Protein AF-0000000083954943 (afdb_homodimer)

Organism: NCBI:txid5486

Solvent-accessible surface area (backbone atoms only — not comparable to full-atom values): 14887 Å² total; per-residue (Å²): 132,80,72,38,43,61,28,37,35,31,36,27,63,80,75,72,39,47,38,50,64,32,48,34,36,35,29,44,45,39,73,50,52,80,59,40,65,59,80,81,43,68,69,40,79,48,32,39,40,51,20,37,83,74,5,33,31,48,62,65,47,51,47,80,92,50,90,41,57,87,52,29,30,56,86,85,39,66,80,37,79,52,41,7,28,36,32,43,36,36,34,45,26,56,41,36,50,64,68,37,78,47,92,77,64,46,72,45,43,35,32,31,46,48,50,41,33,48,33,43,85,78,52,72,83,62,45,29,49,38,36,45,34,48,51,52,34,39,35,38,37,75,40,128,130,83,71,39,42,62,30,37,36,30,37,27,62,81,73,72,40,48,38,49,64,32,48,35,37,36,29,45,44,40,74,51,52,81,59,40,68,59,82,82,43,68,69,41,76,48,33,36,40,53,20,37,83,73,5,33,32,50,63,66,48,50,49,78,92,50,89,42,57,86,52,29,30,57,85,85,38,67,79,39,80,53,40,7,29,35,32,43,36,34,34,46,27,56,41,36,50,64,69,38,68,60,91,76,66,50,70,46,42,34,31,32,46,48,50,39,33,47,34,43,85,79,52,71,82,62,44,28,47,39,34,44,34,46,51,51,35,40,35,40,37,73,41,128

Foldseek 3Di:
DAFAQEKEWEQAVVVRATQWFWKKWKWFFWLDLPPPPSVPTDTHTFWMDTQHRRRMDRATHTDPVDDCVQQCDDHRDNHAGGWHKMKMKTQVLVSQCVVVVDNPPQAAPPRIDIDIDTADVVGDSHWYWYWYDYRYDIDTDTDD/DAFAQEKEWEQAVVVRATQWFWKKWKWFFWLDLPPPPSVPTDTHTFWMDTQHRRRMDRATHTDPVDPCVQQCDDHRDNHAGGWHKMKMKTQVLVSQCVVVVDDDDDAAPPRIDIDIDTADVVGDSHWYWYWYDYRYDIDIDGDD

Radius of gyration: 18.64 Å; Cα contacts (8 Å, |Δi|>4): 711; chains: 2; bounding box: 52×51×45 Å

Sequence (288 aa):
MSVAPITCHILDTTRGKPASNVVVQLYHLSSTPTNYDTTSSTARHFASARTDADGRIKNWVYDPAEGLGHLGISGQNWDELRPGIYKAKFLTGKYFLGLAGDDTARRTFFPFVEIVFVVEDPPDKHYHIPLLLSNHSYTTYRGSMSVAPITCHILDTTRGKPASNVVVQLYHLSSTPTNYDTTSSTARHFASARTDADGRIKNWVYDPAEGLGHLGISGQNWDELRPGIYKAKFLTGKYFLGLAGDDTARRTFFPFVEIVFVVEDPPDKHYHIPLLLSNHSYTTYRGS

InterPro domains:
  IPR014306 Hydroxyisourate hydrolase [TIGR02962] (5-144)
  IPR014306 Hydroxyisourate hydrolase [cd05822] (4-144)
  IPR023416 Transthyretin/hydroxyisourate hydrolase domain [PF00576] (6-143)
  IPR023416 Transthyretin/hydroxyisourate hydrolase domain [PTHR10395] (3-144)
  IPR023418 Transthyretin, thyroxine binding site [PS00768] (9-24)
  IPR036817 Transthyretin/hydroxyisourate hydrolase domain superfamily [G3DSA:2.60.40.180] (3-144)
  IPR036817 Transthyretin/hydroxyisourate hydrolase domain superfamily [SSF49472] (2-144)

Nearest PDB structures (foldseek):
  1etb-assembly1_2  TM=8.723E-01  e=9.236E-11  Homo sapiens
  5h0x-assembly1_A-2  TM=8.712E-01  e=1.235E-10  Homo sapiens
  1eta-assembly1_2  TM=8.604E-01  e=1.165E-10  Homo sapiens
  1bz8-assembly1_B-2  TM=8.577E-01  e=2.628E-10  Homo sapiens
  8w1n-assembly1_B-2  TM=8.720E-01  e=5.279E-10  Homo sapiens

pLDDT: mean 91.15, std 11.58, range [45.75, 98.81]

Structure (mmCIF, N/CA/C/O backbone):
data_AF-0000000083954943-model_v1
#
loop_
_entity.id
_entity.type
_entity.pdbx_description
1 polymer '5-hydroxyisourate hydrolase'
#
loop_
_atom_site.group_PDB
_atom_site.id
_atom_site.type_symbol
_atom_site.label_atom_id
_atom_site.label_alt_id
_atom_site.label_comp_id
_atom_site.label_asym_id
_atom_site.label_entity_id
_atom_site.label_seq_id
_atom_site.pdbx_PDB_ins_code
_atom_site.Cartn_x
_atom_site.Cartn_y
_atom_site.Cartn_z
_atom_site.occupancy
_atom_site.B_iso_or_equiv
_atom_site.auth_seq_id
_atom_site.auth_comp_id
_atom_site.auth_asym_id
_atom_site.auth_atom_id
_atom_site.pdbx_PDB_model_num
ATOM 1 N N . MET A 1 1 ? -11.609 24.359 13.352 1 61.06 1 MET A N 1
ATOM 2 C CA . MET A 1 1 ? -10.383 23.625 13.68 1 61.06 1 MET A CA 1
ATOM 3 C C . MET A 1 1 ? -9.453 23.562 12.477 1 61.06 1 MET A C 1
ATOM 5 O O . MET A 1 1 ? -9.906 23.531 11.328 1 61.06 1 MET A O 1
ATOM 9 N N . SER A 1 2 ? -8.18 23.859 12.648 1 83.38 2 SER A N 1
ATOM 10 C CA . SER A 1 2 ? -7.223 23.891 11.547 1 83.38 2 SER A CA 1
ATOM 11 C C . SER A 1 2 ? -7.086 22.531 10.883 1 83.38 2 SER A C 1
ATOM 13 O O . SER A 1 2 ? -7.258 21.5 11.539 1 83.38 2 SER A O 1
ATOM 15 N N . VAL A 1 3 ? -6.988 22.469 9.578 1 92.94 3 VAL A N 1
ATOM 16 C CA . VAL A 1 3 ? -6.801 21.25 8.797 1 92.94 3 VAL A CA 1
ATOM 17 C C . VAL A 1 3 ? -5.523 20.547 9.242 1 92.94 3 VAL A C 1
ATOM 19 O O . VAL A 1 3 ? -4.496 21.188 9.469 1 92.94 3 VAL A O 1
ATOM 22 N N . ALA A 1 4 ? -5.621 19.266 9.516 1 96.44 4 ALA A N 1
ATOM 23 C CA . ALA A 1 4 ? -4.469 18.469 9.945 1 96.44 4 ALA A CA 1
ATOM 24 C C . ALA A 1 4 ? -3.365 18.5 8.891 1 96.44 4 ALA A C 1
ATOM 26 O O . ALA A 1 4 ? -3.631 18.719 7.711 1 96.44 4 ALA A O 1
ATOM 27 N N . PRO A 1 5 ? -2.123 18.266 9.305 1 97 5 PRO A N 1
ATOM 28 C CA . PRO A 1 5 ? -1.012 18.297 8.352 1 97 5 PRO A CA 1
ATOM 29 C C . PRO A 1 5 ? -1.06 17.125 7.359 1 97 5 PRO A C 1
ATOM 31 O O . PRO A 1 5 ? -0.433 17.188 6.301 1 97 5 PRO A O 1
ATOM 34 N N . ILE A 1 6 ? -1.665 16.031 7.602 1 98.06 6 ILE A N 1
ATOM 35 C CA . ILE A 1 6 ? -1.906 14.93 6.684 1 98.06 6 ILE A CA 1
ATOM 36 C C . ILE A 1 6 ? -3.4 14.82 6.383 1 98.06 6 ILE A C 1
ATOM 38 O O . ILE A 1 6 ? -4.223 14.758 7.301 1 98.06 6 ILE A O 1
ATOM 42 N N . THR A 1 7 ? -3.75 14.836 5.164 1 98.5 7 THR A N 1
ATOM 43 C CA . THR A 1 7 ? -5.137 14.719 4.727 1 98.5 7 THR A CA 1
ATOM 44 C C . THR A 1 7 ? -5.266 13.68 3.611 1 98.5 7 THR A C 1
ATOM 46 O O . THR A 1 7 ? -4.262 13.266 3.021 1 98.5 7 THR A O 1
ATOM 49 N N . CYS A 1 8 ? -6.422 13.188 3.404 1 98.25 8 CYS A N 1
ATOM 50 C CA . CYS A 1 8 ? -6.625 12.242 2.311 1 98.25 8 CYS A CA 1
ATOM 51 C C . CYS A 1 8 ? -7.926 12.531 1.575 1 98.25 8 CYS A C 1
ATOM 53 O O . CYS A 1 8 ? -8.766 13.289 2.07 1 98.25 8 CYS A O 1
ATOM 55 N N . HIS A 1 9 ? -8.023 12.031 0.4 1 98.69 9 HIS A N 1
ATOM 56 C CA . HIS A 1 9 ? -9.195 12.07 -0.47 1 98.69 9 HIS A CA 1
ATOM 57 C C . HIS A 1 9 ? -9.336 10.766 -1.256 1 98.69 9 HIS A C 1
ATOM 59 O O . HIS A 1 9 ? -8.359 10.273 -1.823 1 98.69 9 HIS A O 1
ATOM 65 N N . ILE A 1 10 ? -10.523 10.211 -1.209 1 98.81 10 ILE A N 1
ATOM 66 C CA . ILE A 1 10 ? -10.773 8.992 -1.967 1 98.81 10 ILE A CA 1
ATOM 67 C C . ILE A 1 10 ? -11.859 9.242 -3.012 1 98.81 10 ILE A C 1
ATOM 69 O O . ILE A 1 10 ? -12.953 9.695 -2.68 1 98.81 10 ILE A O 1
ATOM 73 N N . LEU A 1 11 ? -11.547 9.07 -4.211 1 98.69 11 LEU A N 1
ATOM 74 C CA . LEU A 1 11 ? -12.523 9.008 -5.293 1 98.69 11 LEU A CA 1
ATOM 75 C C . LEU A 1 11 ? -12.789 7.566 -5.711 1 98.69 11 LEU A C 1
ATOM 77 O O . LEU A 1 11 ? -11.852 6.832 -6.047 1 98.69 11 LEU A O 1
ATOM 81 N N . ASP A 1 12 ? -14.023 7.098 -5.629 1 97.31 12 ASP A N 1
ATOM 82 C CA . ASP A 1 12 ? -14.438 5.816 -6.188 1 97.31 12 ASP A CA 1
ATOM 83 C C . ASP A 1 12 ? -14.688 5.93 -7.691 1 97.31 12 ASP A C 1
ATOM 85 O O . ASP A 1 12 ? -15.742 6.395 -8.125 1 97.31 12 ASP A O 1
ATOM 89 N N . THR A 1 13 ? -13.805 5.438 -8.414 1 96.75 13 THR A N 1
ATOM 90 C CA . THR A 1 13 ? -13.844 5.645 -9.852 1 96.75 13 THR A CA 1
ATOM 91 C C . THR A 1 13 ? -14.852 4.699 -10.5 1 96.75 13 THR A C 1
ATOM 93 O O . THR A 1 13 ? -15.266 4.91 -11.648 1 96.75 13 THR A O 1
ATOM 96 N N . THR A 1 14 ? -15.297 3.615 -9.828 1 91.69 14 THR A N 1
ATOM 97 C CA . THR A 1 14 ? -16.328 2.732 -10.344 1 91.69 14 THR A CA 1
ATOM 98 C C . THR A 1 14 ? -17.688 3.441 -10.367 1 91.69 14 THR A C 1
ATOM 100 O O . THR A 1 14 ? -18.531 3.168 -11.227 1 91.69 14 THR A O 1
ATOM 103 N N . ARG A 1 15 ? -17.797 4.324 -9.516 1 93.19 15 ARG A N 1
ATOM 104 C CA . ARG A 1 15 ? -19.062 5.035 -9.375 1 93.19 15 ARG A CA 1
ATOM 105 C C . ARG A 1 15 ? -18.938 6.473 -9.875 1 93.19 15 ARG A C 1
ATOM 107 O O . ARG A 1 15 ? -19.953 7.16 -10.047 1 93.19 15 ARG A O 1
ATOM 114 N N . GLY A 1 16 ? -17.766 6.965 -10.039 1 95.44 16 GLY A N 1
ATOM 115 C CA . GLY A 1 16 ? -17.531 8.352 -10.414 1 95.44 16 GLY A CA 1
ATOM 116 C C . GLY A 1 16 ? -17.891 9.336 -9.32 1 95.44 16 GLY A C 1
ATOM 117 O O . GLY A 1 16 ? -18.375 10.438 -9.602 1 95.44 16 GLY A O 1
ATOM 118 N N . LYS A 1 17 ? -17.734 8.883 -8.078 1 97.5 17 LYS A N 1
ATOM 119 C CA . LYS A 1 17 ? -18.109 9.711 -6.93 1 97.5 17 LYS A CA 1
ATOM 120 C C . LYS A 1 17 ? -17.094 9.578 -5.805 1 97.5 17 LYS A C 1
ATOM 122 O O . LYS A 1 17 ? -16.375 8.586 -5.719 1 97.5 17 LYS A O 1
ATOM 127 N N . PRO A 1 18 ? -17.062 10.641 -4.914 1 98.25 18 PRO A N 1
ATOM 128 C CA . PRO A 1 18 ? -16.234 10.477 -3.715 1 98.25 18 PRO A CA 1
ATOM 129 C C . PRO A 1 18 ? -16.656 9.289 -2.861 1 98.25 18 PRO A C 1
ATOM 131 O O . PRO A 1 18 ? -17.844 8.961 -2.797 1 98.25 18 PRO A O 1
ATOM 134 N N . ALA A 1 19 ? -15.766 8.562 -2.363 1 98.06 19 ALA A N 1
ATOM 135 C CA . ALA A 1 19 ? -16.062 7.477 -1.437 1 98.06 19 ALA A CA 1
ATOM 136 C C . ALA A 1 19 ? -16.297 8.008 -0.024 1 98.06 19 ALA A C 1
ATOM 138 O O . ALA A 1 19 ? -15.344 8.375 0.669 1 98.06 19 ALA A O 1
ATOM 139 N N . SER A 1 20 ? -17.5 8.039 0.463 1 97.56 20 SER A N 1
ATOM 140 C CA . SER A 1 20 ? -17.875 8.523 1.788 1 97.56 20 SER A CA 1
ATOM 141 C C . SER A 1 20 ? -17.844 7.402 2.818 1 97.56 20 SER A C 1
ATOM 143 O O . SER A 1 20 ? -18.031 6.234 2.475 1 97.56 20 SER A O 1
ATOM 145 N N . ASN A 1 21 ? -17.484 7.684 4.043 1 97.31 21 ASN A N 1
ATOM 146 C CA . ASN A 1 21 ? -17.578 6.809 5.207 1 97.31 21 ASN A CA 1
ATOM 147 C C . ASN A 1 21 ? -16.562 5.672 5.137 1 97.31 21 ASN A C 1
ATOM 149 O O . ASN A 1 21 ? -16.828 4.562 5.605 1 97.31 21 ASN A O 1
ATOM 153 N N . VAL A 1 22 ? -15.523 5.891 4.457 1 97.06 22 VAL A N 1
ATOM 154 C CA . VAL A 1 22 ? -14.422 4.938 4.477 1 97.06 22 VAL A CA 1
ATOM 155 C C . VAL A 1 22 ? -13.594 5.141 5.746 1 97.06 22 VAL A C 1
ATOM 157 O O . VAL A 1 22 ? -13.148 6.254 6.031 1 97.06 22 VAL A O 1
ATOM 160 N N . VAL A 1 23 ? -13.359 4.07 6.492 1 97.06 23 VAL A N 1
ATOM 161 C CA . VAL A 1 23 ? -12.469 4.148 7.648 1 97.06 23 VAL A CA 1
ATOM 162 C C . VAL A 1 23 ? -11.016 4.184 7.18 1 97.06 23 VAL A C 1
ATOM 164 O O . VAL A 1 23 ? -10.602 3.357 6.359 1 97.06 23 VAL A O 1
ATOM 167 N N . VAL A 1 24 ? -10.297 5.133 7.668 1 97.69 24 VAL A N 1
ATOM 168 C CA . VAL A 1 24 ? -8.867 5.262 7.395 1 97.69 24 VAL A CA 1
ATOM 169 C C . VAL A 1 24 ? -8.102 5.348 8.711 1 97.69 24 VAL A C 1
ATOM 171 O O . VAL A 1 24 ? -8.516 6.047 9.641 1 97.69 24 VAL A O 1
ATOM 174 N N . GLN A 1 25 ? -6.988 4.621 8.734 1 96.5 25 GLN A N 1
ATOM 175 C CA . GLN A 1 25 ? -6.121 4.594 9.906 1 96.5 25 GLN A CA 1
ATOM 176 C C . GLN A 1 25 ? -4.73 5.129 9.57 1 96.5 25 GLN A C 1
ATOM 178 O O . GLN A 1 25 ? -4.191 4.852 8.5 1 96.5 25 GLN A O 1
ATOM 183 N N . LEU A 1 26 ? -4.18 5.891 10.5 1 96.88 26 LEU A N 1
ATOM 184 C CA . LEU A 1 26 ? -2.811 6.363 10.344 1 96.88 26 LEU A CA 1
ATOM 185 C C . LEU A 1 26 ? -1.861 5.598 11.258 1 96.88 26 LEU A C 1
ATOM 187 O O . LEU A 1 26 ? -2.203 5.309 12.406 1 96.88 26 LEU A O 1
ATOM 191 N N . TYR A 1 27 ? -0.708 5.285 10.727 1 95.25 27 TYR A N 1
ATOM 192 C CA . TYR A 1 27 ? 0.358 4.613 11.461 1 95.25 27 TYR A CA 1
ATOM 193 C C . TYR A 1 27 ? 1.67 5.379 11.344 1 95.25 27 TYR A C 1
ATOM 195 O O . TYR A 1 27 ? 1.901 6.07 10.352 1 95.25 27 TYR A O 1
ATOM 203 N N . HIS A 1 28 ? 2.422 5.297 12.359 1 94.94 28 HIS A N 1
ATOM 204 C CA . HIS A 1 28 ? 3.814 5.73 12.359 1 94.94 28 HIS A CA 1
ATOM 205 C C . HIS A 1 28 ? 4.762 4.535 12.297 1 94.94 28 HIS A C 1
ATOM 207 O O . HIS A 1 28 ? 4.629 3.594 13.086 1 94.94 28 HIS A O 1
ATOM 213 N N . LEU A 1 29 ? 5.695 4.57 11.352 1 94 29 LEU A N 1
ATOM 214 C CA . LEU A 1 29 ? 6.559 3.412 11.148 1 94 29 LEU A CA 1
ATOM 215 C C . LEU A 1 29 ? 7.969 3.691 11.656 1 94 29 LEU A C 1
ATOM 217 O O . LEU A 1 29 ? 8.648 2.787 12.148 1 94 29 LEU A O 1
ATOM 221 N N . SER A 1 30 ? 8.445 4.914 11.484 1 94.06 30 SER A N 1
ATOM 222 C CA . SER A 1 30 ? 9.812 5.289 11.836 1 94.06 30 SER A CA 1
ATOM 223 C C . SER A 1 30 ? 9.953 6.801 11.984 1 94.06 30 SER A C 1
ATOM 225 O O . SER A 1 30 ? 9.344 7.562 11.227 1 94.06 30 SER A O 1
ATOM 227 N N . SER A 1 31 ? 10.805 7.215 12.93 1 93.94 31 SER A N 1
ATOM 228 C CA . SER A 1 31 ? 11.102 8.633 13.078 1 93.94 31 SER A CA 1
ATOM 229 C C . SER A 1 31 ? 12.203 9.07 12.117 1 93.94 31 SER A C 1
ATOM 231 O O . SER A 1 31 ? 12.469 10.266 11.977 1 93.94 31 SER A O 1
ATOM 233 N N . THR A 1 32 ? 12.805 8.125 11.477 1 91.94 32 THR A N 1
ATOM 234 C CA . THR A 1 32 ? 13.867 8.391 10.516 1 91.94 32 THR A CA 1
ATOM 235 C C . THR A 1 32 ? 13.336 8.312 9.086 1 91.94 32 THR A C 1
ATOM 237 O O . THR A 1 32 ? 13.055 7.219 8.586 1 91.94 32 THR A O 1
ATOM 240 N N . PRO A 1 33 ? 13.266 9.453 8.383 1 91.25 33 PRO A N 1
ATOM 241 C CA . PRO A 1 33 ? 12.648 9.477 7.055 1 91.25 33 PRO A CA 1
ATOM 242 C C . PRO A 1 33 ? 13.469 8.719 6.012 1 91.25 33 PRO A C 1
ATOM 244 O O . PRO A 1 33 ? 12.969 8.438 4.918 1 91.25 33 PRO A O 1
ATOM 247 N N . THR A 1 34 ? 14.695 8.297 6.289 1 87.44 34 THR A N 1
ATOM 248 C CA . THR A 1 34 ? 15.555 7.629 5.316 1 87.44 34 THR A CA 1
ATOM 249 C C . THR A 1 34 ? 15.609 6.129 5.59 1 87.44 34 THR A C 1
ATOM 251 O O . THR A 1 34 ? 16.422 5.41 4.992 1 87.44 34 THR A O 1
ATOM 254 N N . ASN A 1 35 ? 14.773 5.668 6.453 1 85.62 35 ASN A N 1
ATOM 255 C CA . ASN A 1 35 ? 14.727 4.242 6.754 1 85.62 35 ASN A CA 1
ATOM 256 C C . ASN A 1 35 ? 13.906 3.477 5.723 1 85.62 35 ASN A C 1
ATOM 258 O O . ASN A 1 35 ? 12.766 3.094 5.984 1 85.62 35 ASN A O 1
ATOM 262 N N . TYR A 1 36 ? 14.5 3.1 4.66 1 80.31 36 TYR A N 1
ATOM 263 C CA . TYR A 1 36 ? 13.805 2.527 3.516 1 80.31 36 TYR A CA 1
ATOM 264 C C . TYR A 1 36 ? 13.57 1.033 3.707 1 80.31 36 TYR A C 1
ATOM 266 O O . TYR A 1 36 ? 12.938 0.385 2.871 1 80.31 36 TYR A O 1
ATOM 274 N N . ASP A 1 37 ? 14.062 0.31 4.648 1 70.06 37 ASP A N 1
ATOM 275 C CA . ASP A 1 37 ? 13.875 -1.124 4.852 1 70.06 37 ASP A CA 1
ATOM 276 C C . ASP A 1 37 ? 13.086 -1.4 6.129 1 70.06 37 ASP A C 1
ATOM 278 O O . ASP A 1 37 ? 12.891 -2.557 6.508 1 70.06 37 ASP A O 1
ATOM 282 N N . THR A 1 38 ? 12.047 -0.651 6.367 1 62.69 38 THR A N 1
ATOM 283 C CA . THR A 1 38 ? 11.391 -0.693 7.668 1 62.69 38 THR A CA 1
ATOM 284 C C . THR A 1 38 ? 11.016 -2.125 8.039 1 62.69 38 THR A C 1
ATOM 286 O O . THR A 1 38 ? 9.984 -2.359 8.68 1 62.69 38 THR A O 1
ATOM 289 N N . THR A 1 39 ? 11.602 -3.254 7.52 1 58.91 39 THR A N 1
ATOM 290 C CA . THR A 1 39 ? 11.273 -4.641 7.836 1 58.91 39 THR A CA 1
ATOM 291 C C . THR A 1 39 ? 11.164 -4.84 9.344 1 58.91 39 THR A C 1
ATOM 293 O O . THR A 1 39 ? 10.367 -5.664 9.805 1 58.91 39 THR A O 1
ATOM 296 N N . SER A 1 40 ? 11.906 -4.039 9.992 1 55.53 40 SER A N 1
ATOM 297 C CA . SER A 1 40 ? 11.961 -4.309 11.43 1 55.53 40 SER A CA 1
ATOM 298 C C . SER A 1 40 ? 11.102 -3.318 12.203 1 55.53 40 SER A C 1
ATOM 300 O O . SER A 1 40 ? 10.961 -3.436 13.43 1 55.53 40 SER A O 1
ATOM 302 N N . SER A 1 41 ? 10.422 -2.527 11.477 1 60.78 41 SER A N 1
ATOM 303 C CA . SER A 1 41 ? 9.742 -1.523 12.289 1 60.78 41 SER A CA 1
ATOM 304 C C . SER A 1 41 ? 8.281 -1.89 12.5 1 60.78 41 SER A C 1
ATOM 306 O O . SER A 1 41 ? 7.66 -2.533 11.648 1 60.78 41 SER A O 1
ATOM 308 N N . THR A 1 42 ? 7.926 -1.911 13.773 1 79.56 42 THR A N 1
ATOM 309 C CA . THR A 1 42 ? 6.535 -2.109 14.164 1 79.56 42 THR A CA 1
ATOM 310 C C . THR A 1 42 ? 5.711 -0.857 13.875 1 79.56 42 THR A C 1
ATOM 312 O O . THR A 1 42 ? 6.039 0.231 14.352 1 79.56 42 THR A O 1
ATOM 315 N N . ALA A 1 43 ? 4.785 -0.987 13.031 1 89.31 43 ALA A N 1
ATOM 316 C CA . ALA A 1 43 ? 3.859 0.106 12.742 1 89.31 43 ALA A CA 1
ATOM 317 C C . ALA A 1 43 ? 2.996 0.422 13.961 1 89.31 43 ALA A C 1
ATOM 319 O O . ALA A 1 43 ? 2.412 -0.48 14.57 1 89.31 43 ALA A O 1
ATOM 320 N N . ARG A 1 44 ? 2.98 1.629 14.391 1 91.44 44 ARG A N 1
ATOM 321 C CA . ARG A 1 44 ? 2.176 2.049 15.539 1 91.44 44 ARG A CA 1
ATOM 322 C C . ARG A 1 44 ? 0.961 2.854 15.086 1 91.44 44 ARG A C 1
ATOM 324 O O . ARG A 1 44 ? 1.104 3.943 14.523 1 91.44 44 ARG A O 1
ATOM 331 N N . HIS A 1 45 ? -0.221 2.293 15.383 1 94.31 45 HIS A N 1
ATOM 332 C CA . HIS A 1 45 ? -1.462 3 15.094 1 94.31 45 HIS A CA 1
ATOM 333 C C . HIS A 1 45 ? -1.651 4.191 16.031 1 94.31 45 HIS A C 1
ATOM 335 O O . HIS A 1 45 ? -1.455 4.074 17.234 1 94.31 45 HIS A O 1
ATOM 341 N N . PHE A 1 46 ? -2.051 5.426 15.422 1 95.88 46 PHE A N 1
ATOM 342 C CA . PHE A 1 46 ? -2.158 6.547 16.344 1 95.88 46 PHE A CA 1
ATOM 343 C C . PHE A 1 46 ? -3.389 7.387 16.047 1 95.88 46 PHE A C 1
ATOM 345 O O . PHE A 1 46 ? -3.791 8.227 16.844 1 95.88 46 PHE A O 1
ATOM 352 N N . ALA A 1 47 ? -4.027 7.207 14.93 1 96.88 47 ALA A N 1
ATOM 353 C CA . ALA A 1 47 ? -5.18 8.039 14.586 1 96.88 47 ALA A CA 1
ATOM 354 C C . ALA A 1 47 ? -6.109 7.316 13.617 1 96.88 47 ALA A C 1
ATOM 356 O O . ALA A 1 47 ? -5.668 6.461 12.844 1 96.88 47 ALA A O 1
ATOM 357 N N . SER A 1 48 ? -7.367 7.633 13.617 1 97.12 48 SER A N 1
ATOM 358 C CA . SER A 1 48 ? -8.367 7.137 12.672 1 97.12 48 SER A CA 1
ATOM 359 C C . SER A 1 48 ? -9.422 8.195 12.375 1 97.12 48 SER A C 1
ATOM 361 O O . SER A 1 48 ? -9.641 9.109 13.18 1 97.12 48 SER A O 1
ATOM 363 N N . ALA A 1 49 ? -10 8.07 11.266 1 98.06 49 ALA A N 1
ATOM 364 C CA . ALA A 1 49 ? -11.148 8.891 10.891 1 98.06 49 ALA A CA 1
ATOM 365 C C . ALA A 1 49 ? -11.945 8.242 9.758 1 98.06 49 ALA 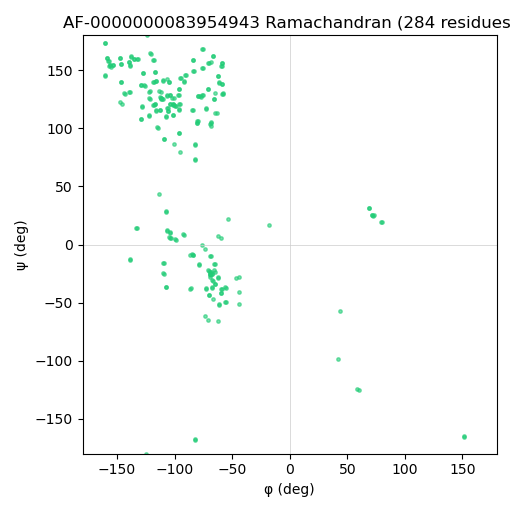A C 1
ATOM 367 O O . ALA A 1 49 ? -11.594 7.156 9.289 1 98.06 49 ALA A O 1
ATOM 368 N N . ARG A 1 50 ? -13.078 8.805 9.398 1 98.38 50 ARG A N 1
ATOM 369 C CA . ARG A 1 50 ? -13.875 8.414 8.242 1 98.38 50 ARG A CA 1
ATOM 370 C C . ARG A 1 50 ? -13.961 9.547 7.223 1 98.38 50 ARG A C 1
ATOM 372 O O . ARG A 1 50 ? -14.055 10.719 7.594 1 98.38 50 ARG A O 1
ATOM 379 N N . THR A 1 51 ? -13.891 9.148 5.961 1 98.69 51 THR A N 1
ATOM 380 C CA . THR A 1 51 ? -14.078 10.18 4.941 1 98.69 51 THR A CA 1
ATOM 381 C C . THR A 1 51 ? -15.477 10.797 5.043 1 98.69 51 THR A C 1
ATOM 383 O O . THR A 1 51 ? -16.438 10.102 5.371 1 98.69 51 THR A O 1
ATOM 386 N N . ASP A 1 52 ? -15.555 12.078 4.766 1 98.56 52 ASP A N 1
ATOM 387 C CA . ASP A 1 52 ? -16.828 12.781 4.762 1 98.56 52 ASP A CA 1
ATOM 388 C C . ASP A 1 52 ? -17.562 12.57 3.438 1 98.56 52 ASP A C 1
ATOM 390 O O . ASP A 1 52 ? -17.219 11.68 2.662 1 98.56 52 ASP A O 1
ATOM 394 N N . ALA A 1 53 ? -18.625 13.352 3.193 1 98.12 53 ALA A N 1
ATOM 395 C CA . ALA A 1 53 ? -19.469 13.195 2.01 1 98.12 53 ALA A CA 1
ATOM 396 C C . ALA A 1 53 ? -18.688 13.5 0.735 1 98.12 53 ALA A C 1
ATOM 398 O O . ALA A 1 53 ? -19.047 13.039 -0.349 1 98.12 53 ALA A O 1
ATOM 399 N N . ASP A 1 54 ? -17.625 14.281 0.84 1 98.38 54 ASP A N 1
ATOM 400 C CA . ASP A 1 54 ? -16.766 14.609 -0.298 1 98.38 54 ASP A CA 1
ATOM 401 C C . ASP A 1 54 ? -15.609 13.617 -0.415 1 98.38 54 ASP A C 1
ATOM 403 O O . ASP A 1 54 ? -14.672 13.836 -1.187 1 98.38 54 ASP A O 1
ATOM 407 N N . GLY A 1 55 ? -15.609 12.547 0.361 1 98.75 55 GLY A N 1
ATOM 408 C CA . GLY A 1 55 ? -14.555 11.547 0.323 1 98.75 55 GLY A CA 1
ATOM 409 C C . GLY A 1 55 ? -13.258 12.031 0.95 1 98.75 55 GLY A C 1
ATOM 410 O O . GLY A 1 55 ? -12.18 11.547 0.605 1 98.75 55 GLY A O 1
ATOM 411 N N . ARG A 1 56 ? -13.375 13.016 1.883 1 98.81 56 ARG A N 1
ATOM 412 C CA . ARG A 1 56 ? -12.172 13.656 2.416 1 98.81 56 ARG A CA 1
ATOM 413 C C . ARG A 1 56 ? -12.039 13.406 3.914 1 98.81 56 ARG A C 1
ATOM 415 O O . ARG A 1 56 ? -13.039 13.195 4.605 1 98.81 56 ARG A O 1
ATOM 422 N N . ILE A 1 57 ? -10.852 13.328 4.371 1 98.5 57 ILE A N 1
ATOM 423 C CA . ILE A 1 57 ? -10.5 13.469 5.781 1 98.5 57 ILE A CA 1
ATOM 424 C C . ILE A 1 57 ? -9.602 14.688 5.969 1 98.5 57 ILE A C 1
ATOM 426 O O . ILE A 1 57 ? -8.516 14.766 5.391 1 98.5 57 ILE A O 1
ATOM 430 N N . LYS A 1 58 ? -10.055 15.602 6.77 1 97.56 58 LYS A N 1
ATOM 431 C CA . LYS A 1 58 ? -9.305 16.828 7.043 1 97.56 58 LYS A CA 1
ATOM 432 C C . LYS A 1 58 ? -8.766 16.844 8.469 1 97.56 58 LYS A C 1
ATOM 434 O O . LYS A 1 58 ? -7.879 17.625 8.797 1 97.56 58 LYS A O 1
ATOM 439 N N . ASN A 1 59 ? -9.438 16.109 9.25 1 97.12 59 ASN A N 1
ATOM 440 C CA . ASN A 1 59 ? -9.055 15.984 10.648 1 97.12 59 ASN A CA 1
ATOM 441 C C . ASN A 1 59 ? -9.18 14.547 11.141 1 97.12 59 ASN A C 1
ATOM 443 O O . ASN A 1 59 ? -9.984 13.773 10.602 1 97.12 59 ASN A O 1
ATOM 447 N N . TRP A 1 60 ? -8.445 14.234 12.109 1 97.81 60 TRP A N 1
ATOM 448 C CA . TRP A 1 60 ? -8.352 12.875 12.617 1 97.81 60 TRP A CA 1
ATOM 449 C C . TRP A 1 60 ? -8.797 12.797 14.07 1 97.81 60 TRP A C 1
ATOM 451 O O . TRP A 1 60 ? -8.883 13.828 14.75 1 97.81 60 TRP A O 1
ATOM 461 N N . VAL A 1 61 ? -9.156 11.656 14.516 1 97.12 61 VAL A N 1
ATOM 462 C CA . VAL A 1 61 ? -9.312 11.336 15.93 1 97.12 61 VAL A CA 1
ATOM 463 C C . VAL A 1 61 ? -8.07 10.586 16.422 1 97.12 61 VAL A C 1
ATOM 465 O O . VAL A 1 61 ? -7.738 9.516 15.914 1 97.12 61 VAL A O 1
ATOM 468 N N . TYR A 1 62 ? -7.434 11.172 17.344 1 96.19 62 TYR A N 1
ATOM 469 C CA . TYR A 1 62 ? -6.184 10.602 17.844 1 96.19 62 TYR A CA 1
ATOM 470 C C . TYR A 1 62 ? -6.43 9.68 19.031 1 96.19 62 TYR A C 1
ATOM 472 O O . TYR A 1 62 ? -7.293 9.953 19.859 1 96.19 62 TYR A O 1
ATOM 480 N N . ASP A 1 63 ? -5.688 8.625 18.984 1 90 63 ASP A N 1
ATOM 481 C CA . ASP A 1 63 ? -5.809 7.652 20.062 1 90 63 ASP A CA 1
ATOM 482 C C . ASP A 1 63 ? -5.398 8.258 21.391 1 90 63 ASP A C 1
ATOM 484 O O . ASP A 1 63 ? -4.227 8.586 21.609 1 90 63 ASP A O 1
ATOM 488 N N . PRO A 1 64 ? -6.234 8.445 22.344 1 81.38 64 PRO A N 1
ATOM 489 C CA . PRO A 1 64 ? -5.934 9.109 23.609 1 81.38 64 PRO A CA 1
ATOM 490 C C . PRO A 1 64 ? -5.008 8.289 24.5 1 81.38 64 PRO A C 1
ATOM 492 O O . PRO A 1 64 ? -4.398 8.828 25.438 1 81.38 64 PRO A O 1
ATOM 495 N N . ALA A 1 65 ? -4.996 6.977 24.328 1 80.19 65 ALA A N 1
ATOM 496 C CA . ALA A 1 65 ? -4.211 6.094 25.188 1 80.19 65 ALA A CA 1
ATOM 497 C C . ALA A 1 65 ? -2.727 6.16 24.828 1 80.19 65 ALA A C 1
ATOM 499 O O . ALA A 1 65 ? -1.887 5.613 25.547 1 80.19 65 ALA A O 1
ATOM 500 N N . GLU A 1 66 ? -2.506 6.992 23.828 1 79.38 66 GLU A N 1
ATOM 501 C CA . GLU A 1 66 ? -1.128 7.035 23.344 1 79.38 66 GLU A CA 1
ATOM 502 C C . GLU A 1 66 ? -0.488 8.391 23.625 1 79.38 66 GLU A C 1
ATOM 504 O O . GLU A 1 66 ? -1.153 9.43 23.547 1 79.38 66 GLU A O 1
ATOM 509 N N . GLY A 1 67 ? 0.761 8.414 24.203 1 89.38 67 GLY A N 1
ATOM 510 C CA . GLY A 1 67 ? 1.559 9.625 24.172 1 89.38 67 GLY A CA 1
ATOM 511 C C . GLY A 1 67 ? 2.055 9.984 22.797 1 89.38 67 GLY A C 1
ATOM 512 O O . GLY A 1 67 ? 2.994 9.375 22.281 1 89.38 67 GLY A O 1
ATOM 513 N N . LEU A 1 68 ? 1.414 10.961 22.203 1 94.81 68 LEU A N 1
ATOM 514 C CA . LEU A 1 68 ? 1.657 11.25 20.797 1 94.81 68 LEU A CA 1
ATOM 515 C C . LEU A 1 68 ? 2.465 12.531 20.641 1 94.81 68 LEU A C 1
ATOM 517 O O . LEU A 1 68 ? 2.541 13.086 19.531 1 94.81 68 LEU A O 1
ATOM 521 N N . GLY A 1 69 ? 3.029 13.039 21.734 1 93.75 69 GLY A N 1
ATOM 522 C CA . GLY A 1 69 ? 3.834 14.25 21.672 1 93.75 69 GLY A CA 1
ATOM 523 C C . GLY A 1 69 ? 4.98 14.156 20.688 1 93.75 69 GLY A C 1
ATOM 524 O O . GLY A 1 69 ? 5.348 15.148 20.047 1 93.75 69 GLY A O 1
ATOM 525 N N . HIS A 1 70 ? 5.602 12.992 20.578 1 93.94 70 HIS A N 1
ATOM 526 C CA . HIS A 1 70 ? 6.734 12.781 19.688 1 93.94 70 HIS A CA 1
ATOM 527 C C . HIS A 1 70 ? 6.32 12.922 18.219 1 93.94 70 HIS A C 1
ATOM 529 O O . HIS A 1 70 ? 7.172 13.07 17.344 1 93.94 70 HIS A O 1
ATOM 535 N N . LEU A 1 71 ? 5.062 12.859 17.938 1 95.69 71 LEU A N 1
ATOM 536 C CA . LEU A 1 71 ? 4.531 13.055 16.594 1 95.69 71 LEU A CA 1
ATOM 537 C C . LEU A 1 71 ? 3.996 14.469 16.422 1 95.69 71 LEU A C 1
ATOM 539 O O . LEU A 1 71 ? 3.395 14.789 15.391 1 95.69 71 LEU A O 1
ATOM 543 N N . GLY A 1 72 ? 4.176 15.336 17.469 1 95.06 72 GLY A N 1
ATOM 544 C CA . GLY A 1 72 ? 3.695 16.703 17.438 1 95.06 72 GLY A CA 1
ATOM 545 C C . GLY A 1 72 ? 2.209 16.828 17.719 1 95.06 72 GLY A C 1
ATOM 546 O O . GLY A 1 72 ? 1.566 17.781 17.297 1 95.06 72 GLY A O 1
ATOM 547 N N . ILE A 1 73 ? 1.593 15.836 18.328 1 95.44 73 ILE A N 1
ATOM 548 C CA . ILE A 1 73 ? 0.164 15.797 18.625 1 95.44 73 ILE A CA 1
ATOM 549 C C . ILE A 1 73 ? -0.063 16.016 20.109 1 95.44 73 ILE A C 1
ATOM 551 O O . ILE A 1 73 ? 0.57 15.375 20.953 1 95.44 73 ILE A O 1
ATOM 555 N N . SER A 1 74 ? -0.908 16.938 20.484 1 92 74 SER A N 1
ATOM 556 C CA . SER A 1 74 ? -1.35 17.234 21.859 1 92 74 SER A CA 1
ATOM 557 C C . SER A 1 74 ? -2.871 17.266 21.938 1 92 74 SER A C 1
ATOM 559 O O . SER A 1 74 ? -3.521 18.094 21.312 1 92 74 SER A O 1
ATOM 561 N N . GLY A 1 75 ? -3.414 16.297 22.812 1 89.44 75 GLY A N 1
ATOM 562 C CA . GLY A 1 75 ? -4.859 16.156 22.797 1 89.44 75 GLY A CA 1
ATOM 563 C C . GLY A 1 75 ? -5.414 15.797 21.438 1 89.44 75 GLY A C 1
ATOM 564 O O . GLY A 1 75 ? -4.98 14.82 20.828 1 89.44 75 GLY A O 1
ATOM 565 N N . GLN A 1 76 ? -6.332 16.609 20.969 1 91.12 76 GLN A N 1
ATOM 566 C CA . GLN A 1 76 ? -6.922 16.359 19.656 1 91.12 76 GLN A CA 1
ATOM 567 C C . GLN A 1 76 ? -6.43 17.359 18.625 1 91.12 76 GLN A C 1
ATOM 569 O O . GLN A 1 76 ? -7.133 17.656 17.656 1 91.12 76 GLN A O 1
ATOM 574 N N . ASN A 1 77 ? -5.191 17.828 18.922 1 92.31 77 ASN A N 1
ATOM 575 C CA . ASN A 1 77 ? -4.559 18.781 18.016 1 92.31 77 ASN A CA 1
ATOM 576 C C . ASN A 1 77 ? -3.229 18.266 17.484 1 92.31 77 ASN A C 1
ATOM 578 O O . ASN A 1 77 ? -2.396 17.781 18.25 1 92.31 77 ASN A O 1
ATOM 582 N N . TRP A 1 78 ? -3.145 18.25 16.281 1 95.38 78 TRP A N 1
ATOM 583 C CA . TRP A 1 78 ? -1.874 17.938 15.633 1 95.38 78 TRP A CA 1
ATOM 584 C C . TRP A 1 78 ? -1.124 19.219 15.266 1 95.38 78 TRP A C 1
ATOM 586 O O . TRP A 1 78 ? -1.251 19.719 14.148 1 95.38 78 TRP A O 1
ATOM 596 N N . ASP A 1 79 ? -0.182 19.703 16.109 1 88.81 79 ASP A N 1
ATOM 597 C CA . ASP A 1 79 ? 0.41 21.047 16.109 1 88.81 79 ASP A CA 1
ATOM 598 C C . ASP A 1 79 ? 1.602 21.109 15.148 1 88.81 79 ASP A C 1
ATOM 600 O O . ASP A 1 79 ? 1.882 22.172 14.578 1 88.81 79 ASP A O 1
AT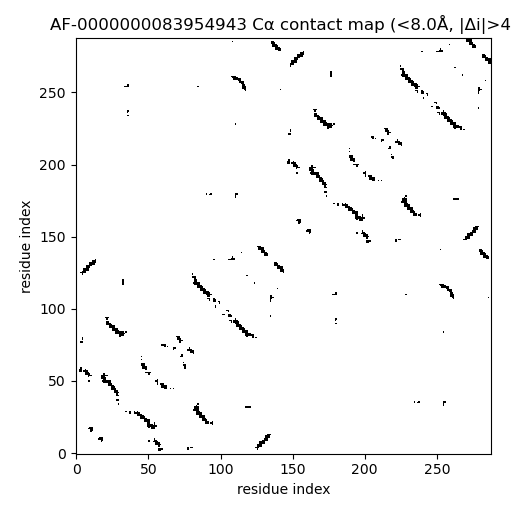OM 604 N N . GLU A 1 80 ? 2.305 20.078 15.133 1 92.5 80 GLU A N 1
ATOM 605 C CA . GLU A 1 80 ? 3.533 20.031 14.344 1 92.5 80 GLU A CA 1
ATOM 606 C C . GLU A 1 80 ? 3.775 18.641 13.781 1 92.5 80 GLU A C 1
ATOM 608 O O . GLU A 1 80 ? 3.988 17.688 14.539 1 92.5 80 GLU A O 1
ATOM 613 N N . LEU A 1 81 ? 3.854 18.562 12.484 1 96 81 LEU A N 1
ATOM 614 C CA . LEU A 1 81 ? 4.172 17.281 11.852 1 96 81 LEU A CA 1
ATOM 615 C C . LEU A 1 81 ? 5.656 16.969 11.977 1 96 81 LEU A C 1
ATOM 617 O O . LEU A 1 81 ? 6.504 17.812 11.672 1 96 81 LEU A O 1
ATOM 621 N N . ARG A 1 82 ? 5.984 15.773 12.5 1 97.19 82 ARG A N 1
ATOM 622 C CA . ARG A 1 82 ? 7.367 15.344 12.68 1 97.19 82 ARG A CA 1
ATOM 623 C C . ARG A 1 82 ? 7.84 14.508 11.492 1 97.19 82 ARG A C 1
ATOM 625 O O . ARG A 1 82 ? 7.066 13.742 10.922 1 97.19 82 ARG A O 1
ATOM 632 N N . PRO A 1 83 ? 9.141 14.688 11.117 1 96.94 83 PRO A N 1
ATOM 633 C CA . PRO A 1 83 ? 9.688 13.852 10.047 1 96.94 83 PRO A CA 1
ATOM 634 C C . PRO A 1 83 ? 9.617 12.359 10.367 1 96.94 83 PRO A C 1
ATOM 636 O O . PRO A 1 83 ? 9.656 11.977 11.539 1 96.94 83 PRO A O 1
ATOM 639 N N . GLY A 1 84 ? 9.562 11.547 9.289 1 95.44 84 GLY A N 1
ATOM 640 C CA . GLY A 1 84 ? 9.539 10.102 9.461 1 95.44 84 GLY A CA 1
ATOM 641 C C . GLY A 1 84 ? 8.82 9.375 8.336 1 95.44 84 GLY A C 1
ATOM 642 O O . GLY A 1 84 ? 8.688 9.906 7.234 1 95.44 84 GLY A O 1
ATOM 643 N N . ILE A 1 85 ? 8.531 8.156 8.586 1 95.88 85 ILE A N 1
ATOM 644 C CA . ILE A 1 85 ? 7.762 7.324 7.672 1 95.88 85 ILE A CA 1
ATOM 645 C C . ILE A 1 85 ? 6.379 7.043 8.266 1 95.88 85 ILE A C 1
ATOM 647 O O . ILE A 1 85 ? 6.266 6.617 9.414 1 95.88 85 ILE A O 1
ATOM 651 N N . TYR A 1 86 ? 5.359 7.367 7.504 1 96.19 86 TYR A N 1
ATOM 652 C CA . TYR A 1 86 ? 3.967 7.207 7.91 1 96.19 86 TYR A CA 1
ATOM 653 C C . TYR A 1 86 ? 3.223 6.285 6.953 1 96.19 86 TYR A C 1
ATOM 655 O O . TYR A 1 86 ? 3.723 5.969 5.867 1 96.19 86 TYR A O 1
ATOM 663 N N . LYS A 1 87 ? 2.094 5.848 7.438 1 96.69 87 LYS A N 1
ATOM 664 C CA . LYS A 1 87 ? 1.227 4.988 6.633 1 96.69 87 LYS A CA 1
ATOM 665 C C . LYS A 1 87 ? -0.24 5.371 6.809 1 96.69 87 LYS A C 1
ATOM 667 O O . LYS A 1 87 ? -0.697 5.602 7.934 1 96.69 87 LYS A O 1
ATOM 672 N N . ALA A 1 88 ? -0.908 5.508 5.715 1 97.31 88 ALA A N 1
ATOM 673 C CA . ALA A 1 88 ? -2.367 5.57 5.703 1 97.31 88 ALA A CA 1
ATOM 674 C C . ALA A 1 88 ? -2.969 4.25 5.223 1 97.31 88 ALA A C 1
ATOM 676 O O . ALA A 1 88 ? -2.645 3.777 4.129 1 97.31 88 ALA A O 1
ATOM 677 N N . LYS A 1 89 ? -3.777 3.619 6.035 1 96.62 89 LYS A N 1
ATOM 678 C CA . LYS A 1 89 ? -4.484 2.387 5.699 1 96.62 89 LYS A CA 1
ATOM 679 C C . LYS A 1 89 ? -5.965 2.652 5.449 1 96.62 89 LYS A C 1
ATOM 681 O O . LYS A 1 89 ? -6.691 3.064 6.355 1 96.62 89 LYS A O 1
ATOM 686 N N . PHE A 1 90 ? -6.398 2.434 4.242 1 97.19 90 PHE A N 1
ATOM 687 C CA . PHE A 1 90 ? -7.789 2.6 3.83 1 97.19 90 PHE A CA 1
ATOM 688 C C . PHE A 1 90 ? -8.531 1.269 3.879 1 97.19 90 PHE A C 1
ATOM 690 O O . PHE A 1 90 ? -8.156 0.316 3.193 1 97.19 90 PHE A O 1
ATOM 697 N N . LEU A 1 91 ? -9.57 1.2 4.66 1 95.44 91 LEU A N 1
ATOM 698 C CA . LEU A 1 91 ? -10.312 -0.049 4.773 1 95.44 91 LEU A CA 1
ATOM 699 C C . LEU A 1 91 ? -11.305 -0.193 3.623 1 95.44 91 LEU A C 1
ATOM 701 O O . LEU A 1 91 ? -12.523 -0.212 3.846 1 95.44 91 LEU A O 1
ATOM 705 N N . THR A 1 92 ? -10.805 -0.462 2.465 1 95.25 92 THR A N 1
ATOM 706 C CA . THR A 1 92 ? -11.547 -0.453 1.21 1 95.25 92 THR A CA 1
ATOM 707 C C . THR A 1 92 ? -12.484 -1.654 1.128 1 95.25 92 THR A C 1
ATOM 709 O O . THR A 1 92 ? -13.57 -1.562 0.551 1 95.25 92 THR A O 1
ATOM 712 N N . GLY A 1 93 ? -12.031 -2.822 1.637 1 92.38 93 GLY A N 1
ATOM 713 C CA . GLY A 1 93 ? -12.922 -3.975 1.673 1 92.38 93 GLY A CA 1
ATOM 714 C C . GLY A 1 93 ? -14.219 -3.707 2.416 1 92.38 93 GLY A C 1
ATOM 715 O O . GLY A 1 93 ? -15.297 -4.035 1.924 1 92.38 93 GLY A O 1
ATOM 716 N N . LYS A 1 94 ? -14.117 -3.17 3.57 1 91.06 94 LYS A N 1
ATOM 717 C CA . LYS A 1 94 ? -15.305 -2.824 4.355 1 91.06 94 LYS A CA 1
ATOM 718 C C . LYS A 1 94 ? -16.188 -1.838 3.604 1 91.06 94 LYS A C 1
ATOM 720 O O . LYS A 1 94 ? -17.422 -1.941 3.652 1 91.06 94 LYS A O 1
ATOM 725 N N . TYR A 1 95 ? -15.602 -0.915 2.918 1 92.94 95 TYR A N 1
ATOM 726 C CA . TYR A 1 95 ? -16.344 0.065 2.125 1 92.94 95 TYR A CA 1
ATOM 727 C C . TYR A 1 95 ? -17.156 -0.619 1.035 1 92.94 95 TYR A C 1
ATOM 729 O O . TYR A 1 95 ? -18.359 -0.411 0.936 1 92.94 95 TYR A O 1
ATOM 737 N N . PHE A 1 96 ? -16.516 -1.443 0.29 1 91.19 96 PHE A N 1
ATOM 738 C CA . PHE A 1 96 ? -17.203 -2.088 -0.831 1 91.19 96 PHE A CA 1
ATOM 739 C C . PHE A 1 96 ? -18.266 -3.055 -0.336 1 91.19 96 PHE A C 1
ATOM 741 O O . PHE A 1 96 ? -19.312 -3.217 -0.976 1 91.19 96 PHE A O 1
ATOM 748 N N . LEU A 1 97 ? -17.984 -3.732 0.757 1 86.56 97 LEU A N 1
ATOM 749 C CA . LEU A 1 97 ? -19 -4.598 1.364 1 86.56 97 LEU A CA 1
ATOM 750 C C . LEU A 1 97 ? -20.234 -3.799 1.767 1 86.56 97 LEU A C 1
ATOM 752 O O . LEU A 1 97 ? -21.359 -4.266 1.597 1 86.56 97 LEU A O 1
ATOM 756 N N . GLY A 1 98 ? -20.016 -2.645 2.318 1 85 98 GLY A N 1
ATOM 757 C CA . GLY A 1 98 ? -21.125 -1.794 2.736 1 85 98 GLY A CA 1
ATOM 758 C C . GLY A 1 98 ? -21.969 -1.298 1.577 1 85 98 GLY A C 1
ATOM 759 O O . GLY A 1 98 ? -23.156 -1.062 1.733 1 85 98 GLY A O 1
ATOM 760 N N . LEU A 1 99 ? -21.359 -1.055 0.419 1 80.06 99 LEU A N 1
ATOM 761 C CA . LEU A 1 99 ? -22.078 -0.611 -0.768 1 80.06 99 LEU A CA 1
ATOM 762 C C . LEU A 1 99 ? -22.953 -1.734 -1.325 1 80.06 99 LEU A C 1
ATOM 764 O O . LEU A 1 99 ? -23.984 -1.476 -1.937 1 80.06 99 LEU A O 1
ATOM 768 N N . ALA A 1 100 ? -22.469 -3.008 -1.419 1 69 100 ALA A N 1
ATOM 769 C CA . ALA A 1 100 ? -23.094 -4.145 -2.09 1 69 100 ALA A CA 1
ATOM 770 C C . ALA A 1 100 ? -24.422 -4.488 -1.443 1 69 100 ALA A C 1
ATOM 772 O O . ALA A 1 100 ? -25.312 -5.055 -2.094 1 69 100 ALA A O 1
ATOM 773 N N . GLY A 1 101 ? -24.922 -3.678 -0.494 1 61.72 101 GLY A N 1
ATOM 774 C CA . GLY A 1 101 ? -26.156 -4.098 0.155 1 61.72 101 GLY A CA 1
ATOM 775 C C . GLY A 1 101 ? -26.172 -5.574 0.515 1 61.72 101 GLY A C 1
ATOM 776 O O . GLY A 1 101 ? -26.656 -5.953 1.579 1 61.72 101 GLY A O 1
ATOM 777 N N . ASP A 1 102 ? -26 -6.645 -0.364 1 51.47 102 ASP A N 1
ATOM 778 C CA . ASP A 1 102 ? -25.906 -8.086 -0.17 1 51.47 102 ASP A CA 1
ATOM 779 C C . ASP A 1 102 ? -24.469 -8.578 -0.371 1 51.47 102 ASP A C 1
ATOM 781 O O . ASP A 1 102 ? -23.656 -7.883 -0.985 1 51.47 102 ASP A O 1
ATOM 785 N N . ASP A 1 103 ? -24.047 -9.539 0.437 1 49.16 103 ASP A N 1
ATOM 786 C CA . ASP A 1 103 ? -22.703 -10.062 0.649 1 49.16 103 ASP A CA 1
ATOM 787 C C . ASP A 1 103 ? -21.984 -10.273 -0.679 1 49.16 103 ASP A C 1
ATOM 789 O O . ASP A 1 103 ? -20.75 -10.328 -0.719 1 49.16 103 ASP A O 1
ATOM 793 N N . THR A 1 104 ? -22.719 -10.789 -1.684 1 49.59 104 THR A N 1
ATOM 794 C CA . THR A 1 104 ? -22.047 -11.383 -2.842 1 49.59 104 THR A CA 1
ATOM 795 C C . THR A 1 104 ? -21.297 -10.312 -3.633 1 49.59 104 THR A C 1
ATOM 797 O O . THR A 1 104 ? -20.344 -10.625 -4.355 1 49.59 104 THR A O 1
ATOM 800 N N . ALA A 1 105 ? -22.047 -9.18 -3.857 1 50.97 105 ALA A N 1
ATOM 801 C CA . ALA A 1 105 ? -21.734 -8.5 -5.113 1 50.97 105 ALA A CA 1
ATOM 802 C C . ALA A 1 105 ? -20.375 -7.828 -5.062 1 50.97 105 ALA A C 1
ATOM 804 O O . ALA A 1 105 ? -19.656 -7.77 -6.074 1 50.97 105 ALA A O 1
ATOM 805 N N . ARG A 1 106 ? -20.094 -6.785 -4.227 1 59.66 106 ARG A N 1
ATOM 806 C CA . ARG A 1 106 ? -18.969 -6.082 -4.855 1 59.66 106 ARG A CA 1
ATOM 807 C C . ARG A 1 106 ? -17.656 -6.449 -4.195 1 59.66 106 ARG A C 1
ATOM 809 O O . ARG A 1 106 ? -17.266 -5.848 -3.191 1 59.66 106 ARG A O 1
ATOM 816 N N . ARG A 1 107 ? -17.016 -7.594 -4.672 1 76.44 107 ARG A N 1
ATOM 817 C CA . ARG A 1 107 ? -15.711 -8.109 -4.301 1 76.44 107 ARG A CA 1
ATOM 818 C C . ARG A 1 107 ? -14.602 -7.148 -4.719 1 76.44 107 ARG A C 1
ATOM 820 O O . ARG A 1 107 ? -14.758 -6.398 -5.684 1 76.44 107 ARG A O 1
ATOM 827 N N . THR A 1 108 ? -13.797 -6.91 -3.783 1 89.81 108 THR A N 1
ATOM 828 C CA . THR A 1 108 ? -12.625 -6.102 -4.105 1 89.81 108 THR A CA 1
ATOM 829 C C . THR A 1 108 ? -11.359 -6.941 -4.062 1 89.81 108 THR A C 1
ATOM 831 O O . THR A 1 108 ? -11.258 -7.883 -3.27 1 89.81 108 THR A O 1
ATOM 834 N N . PHE A 1 109 ? -10.531 -6.684 -4.934 1 95.62 109 PHE A N 1
ATOM 835 C CA . PHE A 1 109 ? -9.234 -7.344 -4.973 1 95.62 109 PHE A CA 1
ATOM 836 C C . PHE A 1 109 ? -8.352 -6.875 -3.82 1 95.62 109 PHE A C 1
ATOM 838 O O . PHE A 1 109 ? -7.422 -7.578 -3.42 1 95.62 109 PHE A O 1
ATOM 845 N N . PHE A 1 110 ? -8.617 -5.707 -3.258 1 96.38 110 PHE A N 1
ATOM 846 C CA . PHE A 1 110 ? -7.82 -5.094 -2.201 1 96.38 110 PHE A CA 1
ATOM 847 C C . PHE A 1 110 ? -8.617 -4.996 -0.908 1 96.38 110 PHE A C 1
ATOM 849 O O . PHE A 1 110 ? -9.375 -4.043 -0.71 1 96.38 110 PHE A O 1
ATOM 856 N N . PRO A 1 111 ? -8.406 -5.902 0.06 1 94.5 111 PRO A N 1
ATOM 857 C CA . PRO A 1 111 ? -9.164 -5.852 1.312 1 94.5 111 PRO A CA 1
ATOM 858 C C . PRO A 1 111 ? -8.922 -4.562 2.096 1 94.5 111 PRO A C 1
ATOM 860 O O . PRO A 1 111 ? -9.789 -4.129 2.857 1 94.5 111 PRO A O 1
ATOM 863 N N . PHE A 1 112 ? -7.805 -4 1.939 1 95.62 112 PHE A N 1
ATOM 864 C CA . PHE A 1 112 ? -7.434 -2.648 2.34 1 95.62 112 PHE A CA 1
ATOM 865 C C . PHE A 1 112 ? -6.246 -2.148 1.522 1 95.62 112 PHE A C 1
ATOM 867 O O . PHE A 1 112 ? -5.559 -2.938 0.871 1 95.62 112 PHE A O 1
ATOM 874 N N . VAL A 1 113 ? -6.129 -0.846 1.467 1 97 113 VAL A N 1
ATOM 875 C CA . VAL A 1 113 ? -5.02 -0.21 0.763 1 97 113 VAL A CA 1
ATOM 876 C C . VAL A 1 113 ? -4.102 0.488 1.766 1 97 113 VAL A C 1
ATOM 878 O O . VAL A 1 113 ? -4.566 1.26 2.607 1 97 113 VAL A O 1
ATOM 881 N N . GLU A 1 114 ? -2.809 0.148 1.693 1 96.44 114 GLU A N 1
ATOM 882 C CA . GLU A 1 114 ? -1.815 0.775 2.561 1 96.44 114 GLU A CA 1
ATOM 883 C C . GLU A 1 114 ? -0.856 1.65 1.758 1 96.44 114 GLU A C 1
ATOM 885 O O . GLU A 1 114 ? -0.152 1.159 0.874 1 96.44 114 GLU A O 1
ATOM 890 N N . ILE A 1 115 ? -0.92 2.92 2.055 1 97.75 115 ILE A N 1
ATOM 891 C CA . ILE A 1 115 ? -0.011 3.857 1.406 1 97.75 115 ILE A CA 1
ATOM 892 C C . ILE A 1 115 ? 1.046 4.324 2.404 1 97.75 115 ILE A C 1
ATOM 894 O O . ILE A 1 115 ? 0.732 5.031 3.365 1 97.75 115 ILE A O 1
ATOM 898 N N . VAL A 1 116 ? 2.295 3.9 2.213 1 96.62 116 VAL A N 1
ATOM 899 C CA . VAL A 1 116 ? 3.426 4.305 3.041 1 96.62 116 VAL A CA 1
ATOM 900 C C . VAL A 1 116 ? 4.164 5.469 2.379 1 96.62 116 VAL A C 1
ATOM 902 O O . VAL A 1 116 ? 4.426 5.438 1.175 1 96.62 116 VAL A O 1
ATOM 905 N N . PHE A 1 117 ? 4.48 6.488 3.145 1 96.88 117 PHE A N 1
ATOM 906 C CA . PHE A 1 117 ? 5.086 7.668 2.537 1 96.88 117 PHE A CA 1
ATOM 907 C C . PHE A 1 117 ? 6.062 8.336 3.5 1 96.88 117 PHE A C 1
ATOM 909 O O . PHE A 1 117 ? 5.98 8.133 4.715 1 96.88 117 PHE A O 1
ATOM 916 N N . VAL A 1 118 ? 6.934 9.133 2.984 1 95.81 118 VAL A N 1
ATOM 917 C CA . VAL A 1 118 ? 7.984 9.82 3.73 1 95.81 118 VAL A CA 1
ATOM 918 C C . VAL A 1 118 ? 7.539 11.242 4.066 1 95.81 118 VAL A C 1
ATOM 920 O O . VAL A 1 118 ? 7.016 11.953 3.207 1 95.81 118 VAL A O 1
ATOM 923 N N . VAL A 1 119 ? 7.637 11.586 5.254 1 96.69 119 VAL A N 1
ATOM 924 C CA . VAL A 1 119 ? 7.645 12.977 5.68 1 96.69 119 VAL A CA 1
ATOM 925 C C . VAL A 1 119 ? 9.086 13.461 5.852 1 96.69 119 VAL A C 1
ATOM 927 O O . VAL A 1 119 ? 9.789 13.008 6.762 1 96.69 119 VAL A O 1
ATOM 930 N N . GLU A 1 120 ? 9.445 14.383 5.07 1 94.56 120 GLU A N 1
ATOM 931 C CA . GLU A 1 120 ? 10.844 14.789 4.977 1 94.56 120 GLU A CA 1
ATOM 932 C C . GLU A 1 120 ? 11.25 15.625 6.188 1 94.56 120 GLU A C 1
ATOM 934 O O . GLU A 1 120 ? 10.406 16.031 6.984 1 94.56 120 GLU A O 1
ATOM 939 N N . ASP A 1 121 ? 12.617 15.82 6.281 1 93.75 121 ASP A N 1
ATOM 940 C CA . ASP A 1 121 ? 13.203 16.719 7.27 1 93.75 121 ASP A CA 1
ATOM 941 C C . ASP A 1 121 ? 13.906 17.891 6.59 1 93.75 121 ASP A C 1
ATOM 943 O O . ASP A 1 121 ? 14.953 17.719 5.957 1 93.75 121 ASP A O 1
ATOM 947 N N . PRO A 1 122 ? 13.445 19.125 6.773 1 95.06 122 PRO A N 1
ATOM 948 C CA . PRO A 1 122 ? 12.211 19.516 7.453 1 95.06 122 PRO A CA 1
ATOM 949 C C . PRO A 1 122 ? 10.961 19.141 6.66 1 95.06 122 PRO A C 1
ATOM 951 O O . PRO A 1 122 ? 11.023 18.984 5.438 1 95.06 122 PRO A O 1
ATOM 954 N N . PRO A 1 123 ? 9.867 19 7.348 1 95.31 123 PRO A N 1
ATOM 955 C CA . PRO A 1 123 ? 8.641 18.641 6.637 1 95.31 123 PRO A CA 1
ATOM 956 C C . PRO A 1 123 ? 8.023 19.797 5.863 1 95.31 123 PRO A C 1
ATOM 958 O O . PRO A 1 123 ? 8.172 20.953 6.27 1 95.31 123 PRO A O 1
ATOM 961 N N . ASP A 1 124 ? 7.293 19.375 4.754 1 93.5 124 ASP A N 1
ATOM 962 C CA . ASP A 1 124 ? 6.367 20.328 4.16 1 93.5 124 ASP A CA 1
ATOM 963 C C . ASP A 1 124 ? 5.215 20.641 5.109 1 93.5 124 ASP A C 1
ATOM 965 O O . ASP A 1 124 ? 4.977 19.906 6.07 1 93.5 124 ASP A O 1
ATOM 969 N N . LYS A 1 125 ? 4.559 21.703 4.84 1 90.5 125 LYS A N 1
ATOM 970 C CA . LYS A 1 125 ? 3.459 22.125 5.699 1 90.5 125 LYS A CA 1
ATOM 971 C C . LYS A 1 125 ? 2.293 21.156 5.629 1 90.5 125 LYS A C 1
ATOM 973 O O . LYS A 1 125 ? 1.522 21.031 6.586 1 90.5 125 LYS A O 1
ATOM 978 N N . HIS A 1 126 ? 2.186 20.562 4.449 1 95.38 126 HIS A N 1
ATOM 979 C CA . HIS A 1 126 ? 1.002 19.734 4.25 1 95.38 126 HIS A CA 1
ATOM 980 C C . HIS A 1 126 ? 1.312 18.531 3.359 1 95.38 126 HIS A C 1
ATOM 982 O O . HIS A 1 126 ? 2.057 18.656 2.385 1 95.38 126 HIS A O 1
ATOM 988 N N . TYR A 1 127 ? 0.749 17.391 3.705 1 97.75 127 TYR A N 1
ATOM 989 C CA . TYR A 1 127 ? 0.807 16.156 2.918 1 97.75 127 TYR A CA 1
ATOM 990 C C . TYR A 1 127 ? -0.593 15.656 2.58 1 97.75 127 TYR A C 1
ATOM 992 O O . TYR A 1 127 ? -1.341 15.242 3.469 1 97.75 127 TYR A O 1
ATOM 1000 N N . HIS A 1 128 ? -0.941 15.742 1.277 1 98.31 128 HIS A N 1
ATOM 1001 C CA . HIS A 1 128 ? -2.219 15.227 0.794 1 98.31 128 HIS A CA 1
ATOM 1002 C C . HIS A 1 128 ? -2.051 13.867 0.128 1 98.31 128 HIS A C 1
ATOM 1004 O O . HIS A 1 128 ? -1.282 13.727 -0.826 1 98.31 128 HIS A O 1
ATOM 1010 N N . ILE A 1 129 ? -2.729 12.812 0.659 1 98.62 129 ILE A N 1
ATOM 1011 C CA . ILE A 1 129 ? -2.625 11.438 0.167 1 98.62 129 ILE A CA 1
ATOM 1012 C C . ILE A 1 129 ? -3.924 11.047 -0.533 1 98.62 129 ILE A C 1
ATOM 1014 O O . ILE A 1 129 ? -4.82 10.477 0.089 1 98.62 129 ILE A O 1
ATOM 1018 N N . PRO A 1 130 ? -3.998 11.266 -1.775 1 98.69 130 PRO A N 1
ATOM 1019 C CA . PRO A 1 130 ? -5.207 10.883 -2.512 1 98.69 130 PRO A CA 1
ATOM 1020 C C . PRO A 1 130 ? -5.199 9.414 -2.932 1 98.69 130 PRO A C 1
ATOM 1022 O O . PRO A 1 130 ? -4.129 8.836 -3.148 1 98.69 130 PRO A O 1
ATOM 1025 N N . LEU A 1 131 ? -6.375 8.844 -3.008 1 98.81 131 LEU A N 1
ATOM 1026 C CA . LEU A 1 131 ? -6.602 7.477 -3.479 1 98.81 131 LEU A CA 1
ATOM 1027 C C . LEU A 1 131 ? -7.688 7.441 -4.547 1 98.81 131 LEU A C 1
ATOM 1029 O O . LEU A 1 131 ? -8.852 7.754 -4.27 1 98.81 131 LEU A O 1
ATOM 1033 N N . LEU A 1 132 ? -7.32 7.203 -5.812 1 98.75 132 LEU A N 1
ATOM 1034 C CA . LEU A 1 132 ? -8.281 6.828 -6.844 1 98.75 132 LEU A CA 1
ATOM 1035 C C . LEU A 1 132 ? -8.539 5.328 -6.828 1 98.75 132 LEU A C 1
ATOM 1037 O O . LEU A 1 132 ? -7.641 4.535 -7.125 1 98.75 132 LEU A O 1
ATOM 1041 N N . LEU A 1 133 ? -9.742 4.949 -6.523 1 98.12 133 LEU A N 1
ATOM 1042 C CA . LEU A 1 133 ? -10.016 3.578 -6.105 1 98.12 133 LEU A CA 1
ATOM 1043 C C . LEU A 1 133 ? -11.039 2.926 -7.027 1 98.12 133 LEU A C 1
ATOM 1045 O O . LEU A 1 133 ? -12.062 3.537 -7.359 1 98.12 133 LEU A O 1
ATOM 1049 N N . SER A 1 134 ? -10.812 1.76 -7.504 1 96.56 134 SER A N 1
ATOM 1050 C CA . SER A 1 134 ? -11.789 0.817 -8.039 1 96.56 134 SER A CA 1
ATOM 1051 C C . SER A 1 134 ? -11.695 -0.533 -7.336 1 96.56 134 SER A C 1
ATOM 1053 O O . SER A 1 134 ? -10.875 -0.712 -6.43 1 96.56 134 SER A O 1
ATOM 1055 N N . ASN A 1 135 ? -12.547 -1.508 -7.734 1 93.5 135 ASN A N 1
ATOM 1056 C CA . ASN A 1 135 ? -12.555 -2.828 -7.113 1 93.5 135 ASN A CA 1
ATOM 1057 C C . ASN A 1 135 ? -11.266 -3.594 -7.41 1 93.5 135 ASN A C 1
ATOM 1059 O O . ASN A 1 135 ? -10.875 -4.477 -6.645 1 93.5 135 ASN A O 1
ATOM 1063 N N . HIS A 1 136 ? -10.609 -3.205 -8.594 1 96.25 136 HIS A N 1
ATOM 1064 C CA . HIS A 1 136 ? -9.484 -4.035 -9.016 1 96.25 136 HIS A CA 1
ATOM 1065 C C . HIS A 1 136 ? -8.281 -3.186 -9.398 1 96.25 136 HIS A C 1
ATOM 1067 O O . HIS A 1 136 ? -7.332 -3.684 -10.008 1 96.25 136 HIS A O 1
ATOM 1073 N N . SER A 1 137 ? -8.328 -1.941 -9.023 1 98 137 SER A N 1
ATOM 1074 C CA . SER A 1 137 ? -7.191 -1.057 -9.266 1 98 137 SER A CA 1
ATOM 1075 C C . SER A 1 137 ? -7.188 0.12 -8.297 1 98 137 SER A C 1
ATOM 1077 O O . SER A 1 137 ? -8.234 0.481 -7.75 1 98 137 SER A O 1
ATOM 1079 N N . TYR A 1 138 ? -6.004 0.639 -8.07 1 98.69 138 TYR A N 1
ATOM 1080 C CA . TYR A 1 138 ? -5.961 1.939 -7.414 1 98.69 138 TYR A CA 1
ATOM 1081 C C . TYR A 1 138 ? -4.688 2.695 -7.777 1 98.69 138 TYR A C 1
ATOM 1083 O O . TYR A 1 138 ? -3.719 2.098 -8.25 1 98.69 138 TYR A O 1
ATOM 1091 N N . THR A 1 139 ? -4.793 4.023 -7.684 1 98.62 139 THR A N 1
ATOM 1092 C CA . THR A 1 139 ? -3.709 4.969 -7.922 1 98.62 139 THR A CA 1
ATOM 1093 C C . THR A 1 139 ? -3.578 5.949 -6.758 1 98.62 139 THR A C 1
ATOM 1095 O O . THR A 1 139 ? -4.582 6.375 -6.188 1 98.62 139 THR A O 1
ATOM 1098 N N . THR A 1 140 ? -2.383 6.199 -6.371 1 98.81 140 THR A N 1
ATOM 1099 C CA . THR A 1 140 ? -2.1 7.246 -5.395 1 98.81 140 THR A CA 1
ATOM 1100 C C . THR A 1 140 ? -0.902 8.086 -5.836 1 98.81 140 THR A C 1
ATOM 1102 O O . THR A 1 140 ? -0.152 7.684 -6.73 1 98.81 140 THR A O 1
ATOM 1105 N N . TYR A 1 141 ? -0.804 9.266 -5.297 1 98.31 141 TYR A N 1
ATOM 1106 C CA . TYR A 1 141 ? 0.283 10.195 -5.582 1 98.31 141 TYR A CA 1
ATOM 1107 C C . TYR A 1 141 ? 0.421 11.234 -4.469 1 98.31 141 TYR A C 1
ATOM 1109 O O . TYR A 1 141 ? -0.456 11.352 -3.613 1 98.31 141 TYR A O 1
ATOM 1117 N N . ARG A 1 142 ? 1.564 11.844 -4.422 1 97.44 142 ARG A N 1
ATOM 1118 C CA . ARG A 1 142 ? 1.729 12.977 -3.518 1 97.44 142 ARG A CA 1
ATOM 1119 C C . ARG A 1 142 ? 0.898 14.172 -3.977 1 97.44 142 ARG A C 1
ATOM 1121 O O . ARG A 1 142 ? 1.258 14.852 -4.941 1 97.44 142 ARG A O 1
ATOM 1128 N N . GLY A 1 143 ? -0.204 14.352 -3.223 1 93.38 143 GLY A N 1
ATOM 1129 C CA . GLY A 1 143 ? -1.069 15.469 -3.568 1 93.38 143 GLY A CA 1
ATOM 1130 C C . GLY A 1 143 ? -0.613 16.781 -2.967 1 93.38 143 GLY A C 1
ATOM 1131 O O . GLY A 1 143 ? 0.233 16.797 -2.07 1 93.38 143 GLY A O 1
ATOM 1132 N N . SER A 1 144 ? -1.064 17.969 -3.582 1 86.56 144 SER A N 1
ATOM 1133 C CA . SER A 1 144 ? -0.765 19.312 -3.082 1 86.56 144 SER A CA 1
ATOM 1134 C C . SER A 1 144 ? -1.86 19.812 -2.146 1 86.56 144 SER A C 1
ATOM 1136 O O . SER A 1 144 ? -3.004 19.359 -2.221 1 86.56 144 SER A O 1
ATOM 1138 N N . MET B 1 1 ? 11.57 -24.156 -14.852 1 60.5 1 MET B N 1
ATOM 1139 C CA . MET B 1 1 ? 10.805 -24.125 -13.617 1 60.5 1 MET B CA 1
ATOM 1140 C C . MET B 1 1 ? 9.469 -23.406 -13.82 1 60.5 1 MET B C 1
ATOM 1142 O O . MET B 1 1 ? 9.367 -22.5 -14.633 1 60.5 1 MET B O 1
ATOM 1146 N N . SER B 1 2 ? 8.367 -23.984 -13.375 1 83.19 2 SER B N 1
ATOM 1147 C CA . SER B 1 2 ? 7.043 -23.422 -13.594 1 83.19 2 SER B CA 1
ATOM 1148 C C . SER B 1 2 ? 6.906 -22.047 -12.945 1 83.19 2 SER B C 1
ATOM 1150 O O . SER B 1 2 ? 7.559 -21.766 -11.938 1 83.19 2 SER B O 1
ATOM 1152 N N . VAL B 1 3 ? 6.27 -21.078 -13.594 1 92.88 3 VAL B N 1
ATOM 1153 C CA . VAL B 1 3 ? 6.008 -19.734 -13.094 1 92.88 3 VAL B CA 1
ATOM 1154 C C . VAL B 1 3 ? 5.199 -19.812 -11.797 1 92.88 3 VAL B C 1
ATOM 1156 O O . VAL B 1 3 ? 4.262 -20.609 -11.688 1 92.88 3 VAL B O 1
ATOM 1159 N N . ALA B 1 4 ? 5.652 -19.125 -10.781 1 96.44 4 ALA B N 1
ATOM 1160 C CA . ALA B 1 4 ? 4.965 -19.109 -9.492 1 96.44 4 ALA B CA 1
ATOM 1161 C C . ALA B 1 4 ? 3.539 -18.594 -9.641 1 96.44 4 ALA B C 1
ATOM 1163 O O . ALA B 1 4 ? 3.23 -17.859 -10.578 1 96.44 4 ALA B O 1
ATOM 1164 N N . PRO B 1 5 ? 2.65 -18.953 -8.734 1 97 5 PRO B N 1
ATOM 1165 C CA . PRO B 1 5 ? 1.258 -18.5 -8.82 1 97 5 PRO B CA 1
ATOM 1166 C C . PRO B 1 5 ? 1.104 -17 -8.586 1 97 5 PRO B C 1
ATOM 1168 O O . PRO B 1 5 ? 0.091 -16.422 -8.969 1 97 5 PRO B O 1
ATOM 1171 N N . ILE B 1 6 ? 1.947 -16.312 -7.93 1 98.12 6 ILE B N 1
ATOM 1172 C CA . ILE B 1 6 ? 1.988 -14.867 -7.77 1 98.12 6 ILE B CA 1
ATOM 1173 C C . ILE B 1 6 ? 3.209 -14.305 -8.492 1 98.12 6 ILE B C 1
ATOM 1175 O O . ILE B 1 6 ? 4.332 -14.758 -8.273 1 98.12 6 ILE B O 1
ATOM 1179 N N . THR B 1 7 ? 3.01 -13.375 -9.344 1 98.5 7 THR B N 1
ATOM 1180 C CA . THR B 1 7 ? 4.078 -12.719 -10.086 1 98.5 7 THR B CA 1
ATOM 1181 C C . THR B 1 7 ? 3.918 -11.203 -10.047 1 98.5 7 THR B C 1
ATOM 1183 O O . THR B 1 7 ? 2.857 -10.695 -9.672 1 98.5 7 THR B O 1
ATOM 1186 N N . CYS B 1 8 ? 4.949 -10.5 -10.297 1 98.25 8 CYS B N 1
ATOM 1187 C CA . CYS B 1 8 ? 4.84 -9.047 -10.352 1 98.25 8 CYS B CA 1
ATOM 1188 C C . CYS B 1 8 ? 5.641 -8.484 -11.516 1 98.25 8 CYS B C 1
ATOM 1190 O O . CYS B 1 8 ? 6.457 -9.188 -12.109 1 98.25 8 CYS B O 1
ATOM 1192 N N . HIS B 1 9 ? 5.344 -7.289 -11.867 1 98.69 9 HIS B N 1
ATOM 1193 C CA . HIS B 1 9 ? 6.012 -6.48 -12.875 1 98.69 9 HIS B CA 1
ATOM 1194 C C . HIS B 1 9 ? 6.055 -5.012 -12.461 1 98.69 9 HIS B C 1
ATOM 1196 O O . HIS B 1 9 ? 5.047 -4.457 -12.023 1 98.69 9 HIS B O 1
ATOM 1202 N N . ILE B 1 10 ? 7.223 -4.441 -12.555 1 98.81 10 ILE B N 1
ATOM 1203 C CA . ILE B 1 10 ? 7.355 -3.027 -12.234 1 98.81 10 ILE B CA 1
ATOM 1204 C C . ILE B 1 10 ? 7.828 -2.258 -13.469 1 98.81 10 ILE B C 1
ATOM 1206 O O . ILE B 1 10 ? 8.859 -2.594 -14.062 1 98.81 10 ILE B O 1
ATOM 1210 N N . LEU B 1 11 ? 7.094 -1.358 -13.891 1 98.69 11 LEU B N 1
ATOM 1211 C CA . LEU B 1 11 ? 7.516 -0.366 -14.875 1 98.69 11 LEU B CA 1
ATOM 1212 C C . LEU B 1 11 ? 7.848 0.96 -14.195 1 98.69 11 LEU B C 1
ATOM 1214 O O . LEU B 1 11 ? 7.016 1.52 -13.477 1 98.69 11 LEU B O 1
ATOM 1218 N N . ASP B 1 12 ? 9.07 1.449 -14.344 1 97.25 12 ASP B N 1
ATOM 1219 C CA . ASP B 1 12 ? 9.453 2.797 -13.922 1 97.25 12 ASP B CA 1
ATOM 1220 C C . ASP B 1 12 ? 9.016 3.834 -14.953 1 97.25 12 ASP B C 1
ATOM 1222 O O . ASP B 1 12 ? 9.688 4.027 -15.969 1 97.25 12 ASP B O 1
ATOM 1226 N N . THR B 1 13 ? 8.016 4.516 -14.648 1 96.69 13 THR B N 1
ATOM 1227 C CA . THR B 1 13 ? 7.41 5.41 -15.633 1 96.69 13 THR B CA 1
ATOM 1228 C C . THR B 1 13 ? 8.211 6.703 -15.75 1 96.69 13 THR B C 1
ATOM 1230 O O . THR B 1 13 ? 8.055 7.445 -16.719 1 96.69 13 THR B O 1
ATOM 1233 N N . THR B 1 14 ? 9.078 7.047 -14.781 1 91.56 14 THR B N 1
ATOM 1234 C CA . THR B 1 14 ? 9.953 8.211 -14.891 1 91.56 14 THR B CA 1
ATOM 1235 C C . THR B 1 14 ? 11.016 7.992 -15.961 1 91.56 14 THR B C 1
ATOM 1237 O O . THR B 1 14 ? 11.461 8.945 -16.609 1 91.56 14 THR B O 1
ATOM 1240 N N . ARG B 1 15 ? 11.297 6.805 -16.156 1 93.25 15 ARG B N 1
ATOM 1241 C CA . ARG B 1 15 ? 12.352 6.461 -17.094 1 93.25 15 ARG B CA 1
ATOM 1242 C C . ARG B 1 15 ? 11.766 5.805 -18.344 1 93.25 15 ARG B C 1
ATOM 1244 O O . ARG B 1 15 ? 12.461 5.648 -19.359 1 93.25 15 ARG B O 1
ATOM 1251 N N . GLY B 1 16 ? 10.57 5.371 -18.297 1 95.31 16 GLY B N 1
ATOM 1252 C CA . GLY B 1 16 ? 9.938 4.652 -19.391 1 95.31 16 GLY B CA 1
ATOM 1253 C C . GLY B 1 16 ? 10.531 3.275 -19.625 1 95.31 16 GLY B C 1
ATOM 1254 O O . GLY B 1 16 ? 10.633 2.82 -20.766 1 95.31 16 GLY B O 1
ATOM 1255 N N . LYS B 1 17 ? 11 2.674 -18.531 1 97.5 17 LYS B N 1
ATOM 1256 C CA . LYS B 1 17 ? 11.664 1.375 -18.625 1 97.5 17 LYS B CA 1
ATOM 1257 C C . LYS B 1 17 ? 11.258 0.47 -17.469 1 97.5 17 LYS B C 1
ATOM 1259 O O . LYS B 1 17 ? 10.844 0.953 -16.406 1 97.5 17 LYS B O 1
ATOM 1264 N N . PRO B 1 18 ? 11.398 -0.884 -17.703 1 98.25 18 PRO B N 1
ATOM 1265 C CA . PRO B 1 18 ? 11.195 -1.78 -16.562 1 98.25 18 PRO B CA 1
ATOM 1266 C C . PRO B 1 18 ? 12.156 -1.491 -15.406 1 98.25 18 PRO B C 1
ATOM 1268 O O . PRO B 1 18 ? 13.305 -1.096 -15.641 1 98.25 18 PRO B O 1
ATOM 1271 N N . ALA B 1 19 ? 11.703 -1.521 -14.25 1 98 19 ALA B N 1
ATOM 1272 C CA . ALA B 1 19 ? 12.562 -1.379 -13.078 1 98 19 ALA B CA 1
ATOM 1273 C C . ALA B 1 19 ? 13.258 -2.695 -12.742 1 98 19 ALA B C 1
ATOM 1275 O O . ALA B 1 19 ? 12.641 -3.619 -12.219 1 98 19 ALA B O 1
ATOM 1276 N N . SER B 1 20 ? 14.531 -2.828 -12.992 1 97.56 20 SER B N 1
ATOM 1277 C CA . SER B 1 20 ? 15.32 -4.027 -12.734 1 97.56 20 SER B CA 1
ATOM 1278 C C . SER B 1 20 ? 15.938 -4 -11.344 1 97.56 20 SER B C 1
ATOM 1280 O O . SER B 1 20 ? 16.172 -2.926 -10.781 1 97.56 20 SER B O 1
ATOM 1282 N N . ASN B 1 21 ? 16.078 -5.129 -10.695 1 97.31 21 ASN B N 1
ATOM 1283 C CA . ASN B 1 21 ? 16.828 -5.332 -9.453 1 97.31 21 ASN B CA 1
ATOM 1284 C C . ASN B 1 21 ? 16.109 -4.699 -8.258 1 97.31 21 ASN B C 1
ATOM 1286 O O . ASN B 1 21 ? 16.75 -4.223 -7.324 1 97.31 21 ASN B O 1
ATOM 1290 N N . VAL B 1 22 ? 14.852 -4.566 -8.375 1 97.06 22 VAL B N 1
ATOM 1291 C CA . VAL B 1 22 ? 14.062 -4.145 -7.227 1 97.06 22 VAL B CA 1
ATOM 1292 C C . VAL B 1 22 ? 13.812 -5.332 -6.301 1 97.06 22 VAL B C 1
ATOM 1294 O O . VAL B 1 22 ? 13.328 -6.379 -6.738 1 97.06 22 VAL B O 1
ATOM 1297 N N . VAL B 1 23 ? 14.125 -5.184 -5.02 1 97.12 23 VAL B N 1
ATOM 1298 C CA . VAL B 1 23 ? 13.805 -6.219 -4.043 1 97.12 23 VAL B CA 1
ATOM 1299 C C . VAL B 1 23 ? 12.312 -6.184 -3.723 1 97.12 23 VAL B C 1
ATOM 1301 O O . VAL B 1 23 ? 11.758 -5.121 -3.432 1 97.12 23 VAL B O 1
ATOM 1304 N N . VAL B 1 24 ? 11.703 -7.316 -3.824 1 97.75 24 VAL B N 1
ATOM 1305 C CA . VAL B 1 24 ? 10.297 -7.48 -3.467 1 97.75 24 VAL B CA 1
ATOM 1306 C C . VAL B 1 24 ? 10.148 -8.617 -2.457 1 97.75 24 VAL B C 1
ATOM 1308 O O . VAL B 1 24 ? 10.773 -9.664 -2.6 1 97.75 24 VAL B O 1
ATOM 1311 N N . GLN B 1 25 ? 9.32 -8.344 -1.463 1 96.62 25 GLN B N 1
ATOM 1312 C CA . GLN B 1 25 ? 9.047 -9.32 -0.41 1 96.62 25 GLN B CA 1
ATOM 1313 C C . GLN B 1 25 ? 7.57 -9.711 -0.396 1 96.62 25 GLN B C 1
ATOM 1315 O O . GLN B 1 25 ? 6.695 -8.859 -0.586 1 96.62 25 GLN B O 1
ATOM 1320 N N . LEU B 1 26 ? 7.316 -10.992 -0.179 1 96.94 26 LEU B N 1
ATOM 1321 C CA . LEU B 1 26 ? 5.941 -11.461 -0.03 1 96.94 26 LEU B CA 1
ATOM 1322 C C . LEU B 1 26 ? 5.629 -11.766 1.431 1 96.94 26 LEU B C 1
ATOM 1324 O O . LEU B 1 26 ? 6.469 -12.32 2.146 1 96.94 26 LEU B O 1
ATOM 1328 N N . TYR B 1 27 ? 4.441 -11.398 1.84 1 95.31 27 TYR B N 1
ATOM 1329 C CA . TYR B 1 27 ? 3.932 -11.664 3.18 1 95.31 27 TYR B CA 1
ATOM 1330 C C . TYR B 1 27 ? 2.57 -12.344 3.119 1 95.31 27 TYR B C 1
ATOM 1332 O O . TYR B 1 27 ? 1.816 -12.156 2.162 1 95.31 27 TYR B O 1
ATOM 1340 N N . HIS B 1 28 ? 2.352 -13.148 4.07 1 95 28 HIS B N 1
ATOM 1341 C CA . HIS B 1 28 ? 1.029 -13.703 4.344 1 95 28 HIS B CA 1
ATOM 1342 C C . HIS B 1 28 ? 0.392 -13.023 5.555 1 95 28 HIS B C 1
ATOM 1344 O O . HIS B 1 28 ? 1.019 -12.914 6.609 1 95 28 HIS B O 1
ATOM 1350 N N . LEU B 1 29 ? -0.856 -12.555 5.379 1 94 29 LEU B N 1
ATOM 1351 C CA . LEU B 1 29 ? -1.485 -11.789 6.449 1 94 29 LEU B CA 1
ATOM 1352 C C . LEU B 1 29 ? -2.578 -12.609 7.133 1 94 29 LEU B C 1
ATOM 1354 O O . LEU B 1 29 ? -2.801 -12.477 8.336 1 94 29 LEU B O 1
ATOM 1358 N N . SER B 1 30 ? -3.299 -13.406 6.375 1 94.12 30 SER B N 1
ATOM 1359 C CA . SER B 1 30 ? -4.434 -14.172 6.879 1 94.12 30 SER B CA 1
ATOM 1360 C C . SER B 1 30 ? -4.781 -15.336 5.949 1 94.12 30 SER B C 1
ATOM 1362 O O . SER B 1 30 ? -4.695 -15.203 4.727 1 94.12 30 SER B O 1
ATOM 1364 N N . SER B 1 31 ? -5.23 -16.453 6.547 1 93.88 31 SER B N 1
ATOM 1365 C CA . SER B 1 31 ? -5.699 -17.578 5.75 1 93.88 31 SER B CA 1
ATOM 1366 C C . SER B 1 31 ? -7.16 -17.406 5.352 1 93.88 31 SER B C 1
ATOM 1368 O O . SER B 1 31 ? -7.688 -18.172 4.543 1 93.88 31 SER B O 1
ATOM 1370 N N . THR B 1 32 ? -7.785 -16.406 5.91 1 91.88 32 THR B N 1
ATOM 1371 C CA . THR B 1 32 ? -9.188 -16.109 5.621 1 91.88 32 THR B CA 1
ATOM 1372 C C . THR B 1 32 ? -9.297 -14.945 4.648 1 91.88 32 THR B C 1
ATOM 1374 O O . THR B 1 32 ? -9.055 -13.797 5.02 1 91.88 32 THR B O 1
ATOM 1377 N N . PRO B 1 33 ? -9.75 -15.211 3.416 1 91.19 33 PRO B N 1
ATOM 1378 C CA . PRO B 1 33 ? -9.758 -14.164 2.387 1 91.19 33 PRO B CA 1
ATOM 1379 C C . PRO B 1 33 ? -10.781 -13.07 2.674 1 91.19 33 PRO B C 1
ATOM 1381 O O . PRO B 1 33 ? -10.742 -12.008 2.045 1 91.19 33 PRO B O 1
ATOM 1384 N N . THR B 1 34 ? -11.68 -13.219 3.652 1 87.44 34 THR B N 1
ATOM 1385 C CA . THR B 1 34 ? -12.719 -12.234 3.932 1 87.44 34 THR B CA 1
ATOM 1386 C C . THR B 1 34 ? -12.375 -11.414 5.172 1 87.44 34 THR B C 1
ATOM 1388 O O . THR B 1 34 ? -13.203 -10.656 5.672 1 87.44 34 THR B O 1
ATOM 1391 N N . ASN B 1 35 ? -11.18 -11.555 5.629 1 85.62 35 ASN B N 1
ATOM 1392 C CA . ASN B 1 35 ? -10.742 -10.789 6.789 1 85.62 35 ASN B CA 1
ATOM 1393 C C . ASN B 1 35 ? -10.297 -9.383 6.398 1 85.62 35 ASN B C 1
ATOM 1395 O O . ASN B 1 35 ? -9.094 -9.109 6.332 1 85.62 35 ASN B O 1
ATOM 1399 N N . TYR B 1 36 ? -11.172 -8.461 6.324 1 80.38 36 TYR B N 1
ATOM 1400 C CA . TYR B 1 36 ? -10.914 -7.137 5.773 1 80.38 36 TYR B CA 1
ATOM 1401 C C . TYR B 1 36 ? -10.352 -6.203 6.836 1 80.38 36 T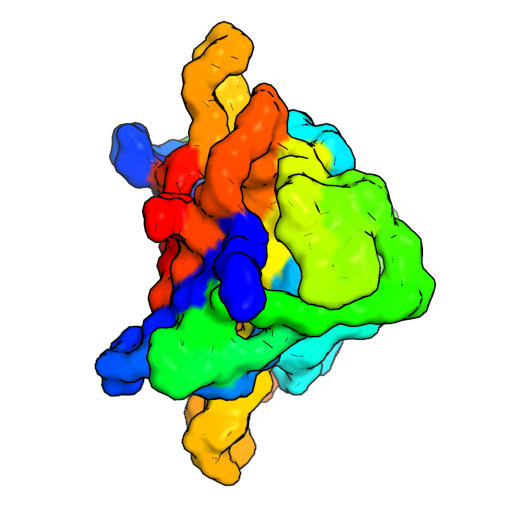YR B C 1
ATOM 1403 O O . TYR B 1 36 ? -10.016 -5.051 6.543 1 80.38 36 TYR B O 1
ATOM 1411 N N . ASP B 1 37 ? -10.258 -6.395 8.039 1 69.38 37 ASP B N 1
ATOM 1412 C CA . ASP B 1 37 ? -9.766 -5.5 9.086 1 69.38 37 ASP B CA 1
ATOM 1413 C C . ASP B 1 37 ? -8.367 -5.902 9.547 1 69.38 37 ASP B C 1
ATOM 1415 O O . ASP B 1 37 ? -7.609 -5.07 10.039 1 69.38 37 ASP B O 1
ATOM 1419 N N . THR B 1 38 ? -7.754 -6.82 8.961 1 62.84 38 THR B N 1
ATOM 1420 C CA . THR B 1 38 ? -6.551 -7.523 9.391 1 62.84 38 THR B CA 1
ATOM 1421 C C . THR B 1 38 ? -5.82 -6.734 10.469 1 62.84 38 THR B C 1
ATOM 1423 O O . THR B 1 38 ? -4.59 -6.789 10.562 1 62.84 38 THR B O 1
ATOM 1426 N N . THR B 1 39 ? -6.336 -5.66 11.281 1 59.09 39 THR B N 1
ATOM 1427 C CA . THR B 1 39 ? -5.68 -4.906 12.344 1 59.09 39 THR B CA 1
ATOM 1428 C C . THR B 1 39 ? -4.91 -5.84 13.273 1 59.09 39 THR B C 1
ATOM 1430 O O . THR B 1 39 ? -3.873 -5.465 13.828 1 59.09 39 THR B O 1
ATOM 1433 N N . SER B 1 40 ? -5.406 -7.008 13.328 1 55.28 40 SER B N 1
ATOM 1434 C CA . SER B 1 40 ? -4.805 -7.871 14.336 1 55.28 40 SER B CA 1
ATOM 1435 C C . SER B 1 40 ? -3.879 -8.906 13.703 1 55.28 40 SER B C 1
ATOM 1437 O O . SER B 1 40 ? -3.236 -9.688 14.406 1 55.28 40 SER B O 1
ATOM 1439 N N . SER B 1 41 ? -3.695 -8.75 12.438 1 61.03 41 SER B N 1
ATOM 1440 C CA . SER B 1 41 ? -2.93 -9.867 11.891 1 61.03 41 SER B CA 1
ATOM 1441 C C . SER B 1 41 ? -1.47 -9.477 11.672 1 61.03 41 SER B C 1
ATOM 1443 O O . SER B 1 41 ? -1.163 -8.32 11.398 1 61.03 41 SER B O 1
ATOM 1445 N N . THR B 1 42 ? -0.615 -10.305 12.273 1 79.5 42 THR B N 1
ATOM 1446 C CA . THR B 1 42 ? 0.821 -10.172 12.055 1 79.5 42 THR B CA 1
ATOM 1447 C C . THR B 1 42 ? 1.206 -10.656 10.656 1 79.5 42 THR B C 1
ATOM 1449 O O . THR B 1 42 ? 0.915 -11.797 10.289 1 79.5 42 THR B O 1
ATOM 1452 N N . ALA B 1 43 ? 1.705 -9.797 9.883 1 89.38 43 ALA B N 1
ATOM 1453 C CA . ALA B 1 43 ? 2.209 -10.156 8.555 1 89.38 43 ALA B CA 1
ATOM 1454 C C . ALA B 1 43 ? 3.428 -11.07 8.664 1 89.38 43 ALA B C 1
ATOM 1456 O O . ALA B 1 43 ? 4.367 -10.773 9.406 1 89.38 43 ALA B O 1
ATOM 1457 N N . ARG B 1 44 ? 3.406 -12.195 8.047 1 91.69 44 ARG B N 1
ATOM 1458 C CA . ARG B 1 44 ? 4.52 -13.133 8.07 1 91.69 44 ARG B CA 1
ATOM 1459 C C . ARG B 1 44 ? 5.258 -13.133 6.73 1 91.69 44 ARG B C 1
ATOM 1461 O O . ARG B 1 44 ? 4.688 -13.516 5.707 1 91.69 44 ARG B O 1
ATOM 1468 N N . HIS B 1 45 ? 6.52 -12.742 6.793 1 94.44 45 HIS B N 1
ATOM 1469 C CA . HIS B 1 45 ? 7.363 -12.781 5.605 1 94.44 45 HIS B CA 1
ATOM 1470 C C . HIS B 1 45 ? 7.695 -14.219 5.219 1 94.44 45 HIS B C 1
ATOM 1472 O O . HIS B 1 45 ? 8.047 -15.031 6.074 1 94.44 45 HIS B O 1
ATOM 1478 N N . PHE B 1 46 ? 7.566 -14.555 3.846 1 95.94 46 PHE B N 1
ATOM 1479 C CA . PHE B 1 46 ? 7.84 -15.953 3.535 1 95.94 46 PHE B CA 1
ATOM 1480 C C . PHE B 1 46 ? 8.648 -16.078 2.248 1 95.94 46 PHE B C 1
ATOM 1482 O O . PHE B 1 46 ? 9.18 -17.141 1.941 1 95.94 46 PHE B O 1
ATOM 1489 N N . ALA B 1 47 ? 8.789 -15.047 1.478 1 97 47 ALA B N 1
ATOM 1490 C CA . ALA B 1 47 ? 9.516 -15.156 0.214 1 97 47 ALA B CA 1
ATOM 1491 C C . ALA B 1 47 ? 10.07 -13.797 -0.218 1 97 47 ALA B C 1
ATOM 1493 O O . ALA B 1 47 ? 9.516 -12.758 0.131 1 97 47 ALA B O 1
ATOM 1494 N N . SER B 1 48 ? 11.109 -13.766 -0.978 1 97.25 48 SER B N 1
ATOM 1495 C CA . SER B 1 48 ? 11.695 -12.578 -1.58 1 97.25 48 SER B CA 1
ATOM 1496 C C . SER B 1 48 ? 12.305 -12.891 -2.941 1 97.25 48 SER B C 1
ATOM 1498 O O . SER B 1 48 ? 12.672 -14.031 -3.219 1 97.25 48 SER B O 1
ATOM 1500 N N . ALA B 1 49 ? 12.383 -11.906 -3.721 1 98.12 49 ALA B N 1
ATOM 1501 C CA . ALA B 1 49 ? 13.094 -11.984 -4.996 1 98.12 49 ALA B CA 1
ATOM 1502 C C . ALA B 1 49 ? 13.445 -10.594 -5.516 1 98.12 49 ALA B C 1
ATOM 1504 O O . ALA B 1 49 ? 13.141 -9.586 -4.867 1 98.12 49 ALA B O 1
ATOM 1505 N N . ARG B 1 50 ? 14.203 -10.508 -6.59 1 98.38 50 ARG B N 1
ATOM 1506 C CA . ARG B 1 50 ? 14.5 -9.273 -7.309 1 98.38 50 ARG B CA 1
ATOM 1507 C C . ARG B 1 50 ? 13.93 -9.312 -8.719 1 98.38 50 ARG B C 1
ATOM 1509 O O . ARG B 1 50 ? 13.961 -10.352 -9.383 1 98.38 50 ARG B O 1
ATOM 1516 N N . THR B 1 51 ? 13.414 -8.164 -9.133 1 98.69 51 THR 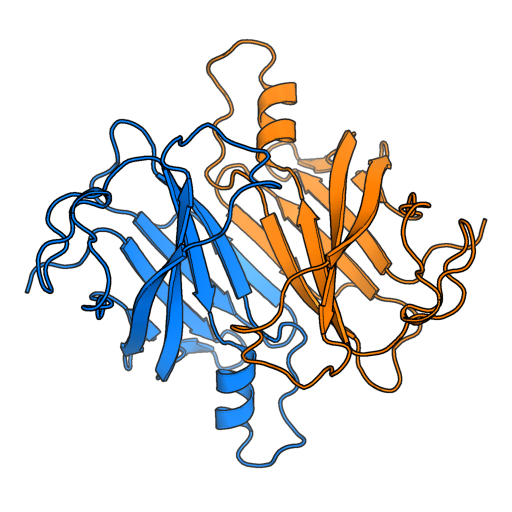B N 1
ATOM 1517 C CA . THR B 1 51 ? 12.961 -8.109 -10.516 1 98.69 51 THR B CA 1
ATOM 1518 C C . THR B 1 51 ? 14.117 -8.336 -11.477 1 98.69 51 THR B C 1
ATOM 1520 O O . THR B 1 51 ? 15.25 -7.914 -11.211 1 98.69 51 THR B O 1
ATOM 1523 N N . ASP B 1 52 ? 13.836 -9 -12.578 1 98.56 52 ASP B N 1
ATOM 1524 C CA . ASP B 1 52 ? 14.836 -9.227 -13.609 1 98.56 52 ASP B CA 1
ATOM 1525 C C . ASP B 1 52 ? 14.977 -8.016 -14.523 1 98.56 52 ASP B C 1
ATOM 1527 O O . ASP B 1 52 ? 14.508 -6.922 -14.188 1 98.56 52 ASP B O 1
ATOM 1531 N N . ALA B 1 53 ? 15.672 -8.18 -15.656 1 98.12 53 ALA B N 1
ATOM 1532 C CA . ALA B 1 53 ? 15.953 -7.074 -16.562 1 98.12 53 ALA B CA 1
ATOM 1533 C C . ALA B 1 53 ? 14.672 -6.527 -17.188 1 98.12 53 ALA B C 1
ATOM 1535 O O . ALA B 1 53 ? 14.625 -5.379 -17.625 1 98.12 53 ALA B O 1
ATOM 1536 N N . ASP B 1 54 ? 13.625 -7.336 -17.219 1 98.44 54 ASP B N 1
ATOM 1537 C CA . ASP B 1 54 ? 12.328 -6.91 -17.75 1 98.44 54 ASP B CA 1
ATOM 1538 C C . ASP B 1 54 ? 11.438 -6.371 -16.625 1 98.44 54 ASP B C 1
ATOM 1540 O O . ASP B 1 54 ? 10.242 -6.152 -16.828 1 98.44 54 ASP B O 1
ATOM 1544 N N . GLY B 1 55 ? 11.969 -6.188 -15.438 1 98.75 55 GLY B N 1
ATOM 1545 C CA . GLY B 1 55 ? 11.203 -5.68 -14.312 1 98.75 55 GLY B CA 1
ATOM 1546 C C . GLY B 1 55 ? 10.219 -6.695 -13.75 1 98.75 55 GLY B C 1
ATOM 1547 O O . GLY B 1 55 ? 9.211 -6.324 -13.156 1 98.75 55 GLY B O 1
ATOM 1548 N N . ARG B 1 56 ? 10.523 -8.008 -13.969 1 98.81 56 ARG B N 1
ATOM 1549 C CA . ARG B 1 56 ? 9.562 -9.039 -13.609 1 98.81 56 ARG B CA 1
ATOM 1550 C C 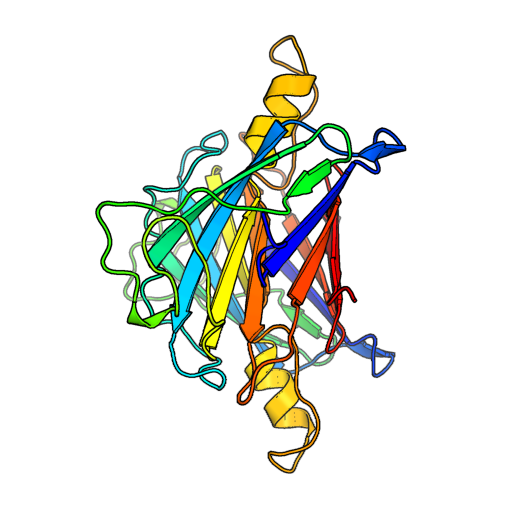. ARG B 1 56 ? 10.117 -9.961 -12.523 1 98.81 56 ARG B C 1
ATOM 1552 O O . ARG B 1 56 ? 11.336 -10.117 -12.398 1 98.81 56 ARG B O 1
ATOM 1559 N N . ILE B 1 57 ? 9.266 -10.453 -11.711 1 98.5 57 ILE B N 1
ATOM 1560 C CA . ILE B 1 57 ? 9.516 -11.617 -10.867 1 98.5 57 ILE B CA 1
ATOM 1561 C C . ILE B 1 57 ? 8.57 -12.75 -11.25 1 98.5 57 ILE B C 1
ATOM 1563 O O . ILE B 1 57 ? 7.348 -12.602 -11.18 1 98.5 57 ILE B O 1
ATOM 1567 N N . LYS B 1 58 ? 9.117 -13.852 -11.633 1 97.62 58 LYS B N 1
ATOM 1568 C CA . LYS B 1 58 ? 8.344 -15.023 -12.023 1 97.62 58 LYS B CA 1
ATOM 1569 C C . LYS B 1 58 ? 8.469 -16.141 -10.992 1 97.62 58 LYS B C 1
ATOM 1571 O O . LYS B 1 58 ? 7.672 -17.078 -10.992 1 97.62 58 LYS B O 1
ATOM 1576 N N . ASN B 1 59 ? 9.531 -16.062 -10.328 1 97.12 59 ASN B N 1
ATOM 1577 C CA . ASN B 1 59 ? 9.805 -17.047 -9.281 1 97.12 59 ASN B CA 1
ATOM 1578 C C . ASN B 1 59 ? 10.398 -16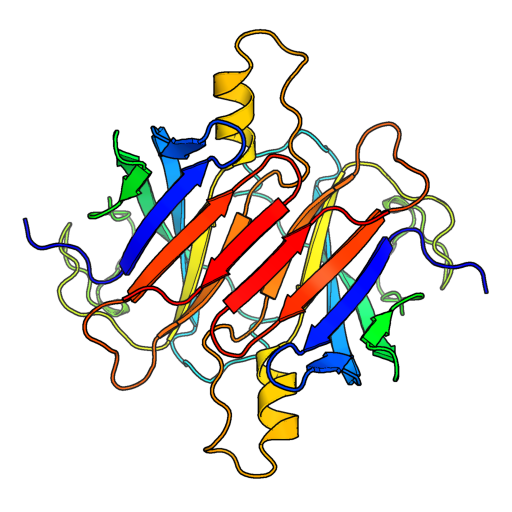.391 -8.039 1 97.12 59 ASN B C 1
ATOM 1580 O O . ASN B 1 59 ? 11.023 -15.328 -8.133 1 97.12 59 ASN B O 1
ATOM 1584 N N . TRP B 1 60 ? 10.195 -17 -6.957 1 97.81 60 TRP B N 1
ATOM 1585 C CA . TRP B 1 60 ? 10.586 -16.453 -5.66 1 97.81 60 TRP B CA 1
ATOM 1586 C C . TRP B 1 60 ? 11.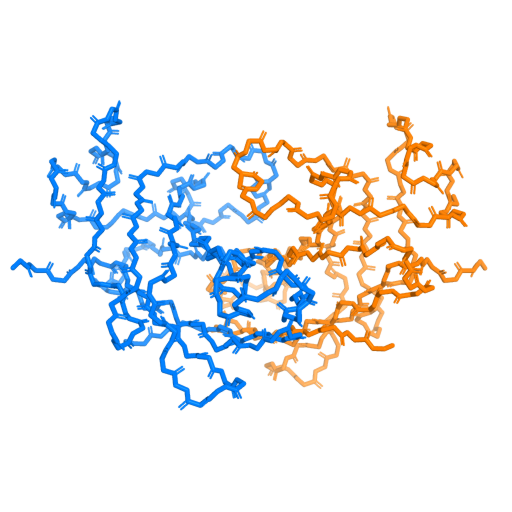609 -17.359 -4.973 1 97.81 60 TRP B C 1
ATOM 1588 O O . TRP B 1 60 ? 11.773 -18.516 -5.348 1 97.81 60 TRP B O 1
ATOM 1598 N N . VAL B 1 61 ? 12.336 -16.797 -4.059 1 97.25 61 VAL B N 1
ATOM 1599 C CA . VAL B 1 61 ? 13.133 -17.547 -3.092 1 97.25 61 VAL B CA 1
ATOM 1600 C C . VAL B 1 61 ? 12.375 -17.641 -1.764 1 97.25 61 VAL B C 1
ATOM 1602 O O . VAL B 1 61 ? 12.07 -16.609 -1.153 1 97.25 61 VAL B O 1
ATOM 1605 N N . TYR B 1 62 ? 12.094 -18.828 -1.377 1 96.5 62 TYR B N 1
ATOM 1606 C CA . TYR B 1 62 ? 11.297 -19.031 -0.173 1 96.5 62 TYR B CA 1
ATOM 1607 C C . TYR B 1 62 ? 12.188 -19.188 1.053 1 96.5 62 TYR B C 1
ATOM 1609 O O . TYR B 1 62 ? 13.258 -19.797 0.972 1 96.5 62 TYR B O 1
ATOM 1617 N N . ASP B 1 63 ? 11.688 -18.594 2.074 1 91.25 63 ASP B N 1
ATOM 1618 C CA . ASP B 1 63 ? 12.43 -18.672 3.33 1 91.25 63 ASP B CA 1
ATOM 1619 C C . ASP B 1 63 ? 12.5 -20.109 3.836 1 91.25 63 ASP B C 1
ATOM 1621 O O . ASP B 1 63 ? 11.484 -20.672 4.25 1 91.25 63 ASP B O 1
ATOM 1625 N N . PRO B 1 64 ? 13.609 -20.734 3.875 1 82.62 64 PRO B N 1
ATOM 1626 C CA . PRO B 1 64 ? 13.734 -22.141 4.266 1 82.62 64 PRO B CA 1
ATOM 1627 C C . PRO B 1 64 ? 13.445 -22.375 5.746 1 82.62 64 PRO B C 1
ATOM 1629 O O . PRO B 1 64 ? 13.172 -23.5 6.16 1 82.62 64 PRO B O 1
ATOM 1632 N N . ALA B 1 65 ? 13.625 -21.406 6.566 1 80.38 65 ALA B N 1
ATOM 1633 C CA . ALA B 1 65 ? 13.453 -21.531 8.008 1 80.38 65 ALA B CA 1
ATOM 1634 C C . ALA B 1 65 ? 11.977 -21.609 8.383 1 80.38 65 ALA B C 1
ATOM 1636 O O . ALA B 1 65 ? 11.633 -21.922 9.531 1 80.38 65 ALA B O 1
ATOM 1637 N N . GLU B 1 66 ? 11.203 -21.469 7.344 1 79.75 66 GLU B N 1
ATOM 1638 C CA . GLU B 1 66 ? 9.773 -21.406 7.625 1 79.75 66 GLU B CA 1
ATOM 1639 C C . GLU B 1 66 ? 9.062 -22.641 7.094 1 79.75 66 GLU B C 1
ATOM 1641 O O . GLU B 1 66 ? 9.406 -23.156 6.031 1 79.75 66 GLU B O 1
ATOM 1646 N N . GLY B 1 67 ? 8.195 -23.297 7.949 1 89.56 67 GLY B N 1
ATOM 1647 C CA . GLY B 1 67 ? 7.242 -24.266 7.43 1 89.56 67 GLY B CA 1
ATOM 1648 C C . GLY B 1 67 ? 6.148 -23.641 6.586 1 89.56 67 GLY B C 1
ATOM 1649 O O . GLY B 1 67 ? 5.199 -23.062 7.121 1 89.56 67 GLY B O 1
ATOM 1650 N N . LEU B 1 68 ? 6.293 -23.766 5.285 1 95.06 68 LEU B N 1
ATOM 1651 C CA . LEU B 1 68 ? 5.434 -23.016 4.379 1 95.06 68 LEU B CA 1
ATOM 1652 C C . LEU B 1 68 ? 4.406 -23.922 3.717 1 95.06 68 LEU B C 1
ATOM 1654 O O . LEU B 1 68 ? 3.781 -23.547 2.725 1 95.06 68 LEU B O 1
ATOM 1658 N N . GLY B 1 69 ? 4.27 -25.156 4.215 1 93.94 69 GLY B N 1
ATOM 1659 C CA . GLY B 1 69 ? 3.303 -26.094 3.658 1 93.94 69 GLY B CA 1
ATOM 1660 C C . GLY B 1 69 ? 1.887 -25.547 3.641 1 93.94 69 GLY B C 1
ATOM 1661 O O . GLY B 1 69 ? 1.113 -25.844 2.729 1 93.94 69 GLY B O 1
ATOM 1662 N N . HIS B 1 70 ? 1.494 -24.797 4.668 1 94.12 70 HIS B N 1
ATOM 1663 C CA . HIS B 1 70 ? 0.152 -24.234 4.781 1 94.12 70 HIS B CA 1
ATOM 1664 C C . HIS B 1 70 ? -0.114 -23.219 3.676 1 94.12 70 HIS B C 1
ATOM 1666 O O . HIS B 1 70 ? -1.266 -22.859 3.418 1 94.12 70 HIS B O 1
ATOM 1672 N N . LEU B 1 71 ? 0.896 -22.734 3.027 1 95.75 71 LEU B N 1
ATOM 1673 C CA . LEU B 1 71 ? 0.77 -21.812 1.9 1 95.75 71 LEU B CA 1
ATOM 1674 C C . LEU B 1 71 ? 0.905 -22.562 0.576 1 95.75 71 LEU B C 1
ATOM 1676 O O . LEU B 1 71 ? 0.946 -21.938 -0.489 1 95.75 71 LEU B O 1
ATOM 1680 N N . GLY B 1 72 ? 1.037 -23.922 0.656 1 95.19 72 GLY B N 1
ATOM 1681 C CA . GLY B 1 72 ? 1.192 -24.734 -0.539 1 95.19 72 GLY B CA 1
ATOM 1682 C C . GLY B 1 72 ? 2.609 -24.734 -1.079 1 95.19 72 GLY B C 1
ATOM 1683 O O . GLY B 1 72 ? 2.826 -24.969 -2.27 1 95.19 72 GLY B O 1
ATOM 1684 N N . ILE B 1 73 ? 3.594 -24.375 -0.294 1 95.62 73 ILE B N 1
ATOM 1685 C CA . ILE B 1 73 ? 4.992 -24.297 -0.698 1 95.62 73 ILE B CA 1
ATOM 1686 C C . ILE B 1 73 ? 5.777 -25.453 -0.094 1 95.62 73 ILE B C 1
ATOM 1688 O O . ILE B 1 73 ? 5.688 -25.719 1.107 1 95.62 73 ILE B O 1
ATOM 1692 N N . SER B 1 74 ? 6.523 -26.188 -0.878 1 92.31 74 SER B N 1
ATOM 1693 C CA . SER B 1 74 ? 7.434 -27.25 -0.487 1 92.31 74 SER B CA 1
ATOM 1694 C C . SER B 1 74 ? 8.82 -27.047 -1.092 1 92.31 74 SER B C 1
ATOM 1696 O O . SER B 1 74 ? 8.977 -27.062 -2.314 1 92.31 74 SER B O 1
ATOM 1698 N N . GLY B 1 75 ? 9.828 -26.891 -0.141 1 89.69 75 GLY B N 1
ATOM 1699 C CA . GLY B 1 75 ? 11.133 -26.531 -0.658 1 89.69 75 GLY B CA 1
ATOM 1700 C C . GLY B 1 75 ? 11.125 -25.219 -1.418 1 89.69 75 GLY B C 1
ATOM 1701 O O . GLY B 1 75 ? 10.664 -24.188 -0.9 1 89.69 75 GLY B O 1
ATOM 1702 N N . GLN B 1 76 ? 11.594 -25.281 -2.648 1 91.31 76 GLN B N 1
ATOM 1703 C CA . GLN B 1 76 ? 11.617 -24.078 -3.465 1 91.31 76 GLN B CA 1
ATOM 1704 C C . GLN B 1 76 ? 10.555 -24.141 -4.562 1 91.31 76 GLN B C 1
ATOM 1706 O O . GLN B 1 76 ? 10.719 -23.531 -5.625 1 91.31 76 GLN B O 1
ATOM 1711 N N . ASN B 1 77 ? 9.492 -24.891 -4.195 1 92.5 77 ASN B N 1
ATOM 1712 C CA . ASN B 1 77 ? 8.375 -25.031 -5.121 1 92.5 77 ASN B CA 1
ATOM 1713 C C . ASN B 1 77 ? 7.066 -24.547 -4.496 1 92.5 77 ASN B C 1
ATOM 1715 O O . ASN B 1 77 ? 6.742 -24.906 -3.361 1 92.5 77 ASN B O 1
ATOM 1719 N N . TRP B 1 78 ? 6.488 -23.719 -5.152 1 95.56 78 TRP B N 1
ATOM 1720 C CA . TRP B 1 78 ? 5.145 -23.281 -4.777 1 95.56 78 TRP B CA 1
ATOM 1721 C C . TRP B 1 78 ? 4.086 -24.047 -5.574 1 95.56 78 TRP B C 1
ATOM 1723 O O . TRP B 1 78 ? 3.645 -23.578 -6.625 1 95.56 78 TRP B O 1
ATOM 1733 N N . ASP B 1 79 ? 3.512 -25.125 -5.035 1 88.75 79 ASP B N 1
ATOM 1734 C CA . ASP B 1 79 ? 2.736 -26.141 -5.73 1 88.75 79 ASP B CA 1
ATOM 1735 C C . ASP B 1 79 ? 1.268 -25.734 -5.844 1 88.75 79 ASP B C 1
ATOM 1737 O O . ASP B 1 79 ? 0.586 -26.109 -6.801 1 88.75 79 ASP B O 1
ATOM 1741 N N . GLU B 1 80 ? 0.823 -25.141 -4.844 1 92.44 80 GLU B N 1
ATOM 1742 C CA . GLU B 1 80 ? -0.587 -24.781 -4.758 1 92.44 80 GLU B CA 1
ATOM 1743 C C . GLU B 1 80 ? -0.773 -23.484 -3.986 1 92.44 80 GLU B C 1
ATOM 1745 O O . GLU B 1 80 ? -0.45 -23.406 -2.799 1 92.44 80 GLU B O 1
ATOM 1750 N N . LEU B 1 81 ? -1.396 -22.531 -4.633 1 96 81 LEU B N 1
ATOM 1751 C CA . LEU B 1 81 ? -1.701 -21.281 -3.953 1 96 81 LEU B CA 1
ATOM 1752 C C . LEU B 1 81 ? -2.908 -21.438 -3.035 1 96 81 LEU B C 1
ATOM 1754 O O . LEU B 1 81 ? -3.945 -21.953 -3.449 1 96 81 LEU B O 1
ATOM 1758 N N . ARG B 1 82 ? -2.75 -21.047 -1.774 1 97.25 82 ARG B N 1
ATOM 1759 C CA . ARG B 1 82 ? -3.82 -21.141 -0.785 1 97.25 82 ARG B CA 1
ATOM 1760 C C . ARG B 1 82 ? -4.578 -19.828 -0.667 1 97.25 82 ARG B C 1
ATOM 1762 O O . ARG B 1 82 ? -3.986 -18.75 -0.769 1 97.25 82 ARG B O 1
ATOM 1769 N N . PRO B 1 83 ? -5.93 -19.922 -0.452 1 96.88 83 PRO B N 1
ATOM 1770 C CA . PRO B 1 83 ? -6.707 -18.703 -0.239 1 96.88 83 PRO B CA 1
ATOM 1771 C C . PRO B 1 83 ? -6.227 -17.906 0.97 1 96.88 83 PRO B C 1
ATOM 1773 O O . PRO B 1 83 ? -5.695 -18.469 1.923 1 96.88 83 PRO B O 1
ATOM 1776 N N . GLY B 1 84 ? -6.477 -16.578 0.907 1 95.38 84 GLY B N 1
ATOM 1777 C CA . GLY B 1 84 ? -6.113 -15.703 2.016 1 95.38 84 GLY B CA 1
ATOM 1778 C C . GLY B 1 84 ? -5.801 -14.281 1.585 1 95.38 84 GLY B C 1
ATOM 1779 O O . GLY B 1 84 ? -6.25 -13.844 0.525 1 95.38 84 GLY B O 1
ATOM 1780 N N . ILE B 1 85 ? -5.203 -13.586 2.455 1 95.88 85 ILE B N 1
ATOM 1781 C CA . ILE B 1 85 ? -4.746 -12.219 2.201 1 95.88 85 ILE B CA 1
ATOM 1782 C C . ILE B 1 85 ? -3.221 -12.188 2.16 1 95.88 85 ILE B C 1
ATOM 1784 O O . ILE B 1 85 ? -2.557 -12.688 3.072 1 95.88 85 ILE B O 1
ATOM 1788 N N . TYR B 1 86 ? -2.682 -11.672 1.079 1 96.19 86 TYR B N 1
ATOM 1789 C CA . TYR B 1 86 ? -1.246 -11.586 0.84 1 96.19 86 TYR B CA 1
ATOM 1790 C C . TYR B 1 86 ? -0.812 -10.141 0.638 1 96.19 86 TYR B C 1
ATOM 1792 O O . TYR B 1 86 ? -1.65 -9.25 0.456 1 96.19 86 TYR B O 1
ATOM 1800 N N . LYS B 1 87 ? 0.467 -9.969 0.741 1 96.69 87 LYS B N 1
ATOM 1801 C CA . LYS B 1 87 ? 1.061 -8.648 0.527 1 96.69 87 LYS B CA 1
ATOM 1802 C C . LYS B 1 87 ? 2.365 -8.758 -0.259 1 96.69 87 LYS B C 1
ATOM 1804 O O . LYS B 1 87 ? 3.201 -9.617 0.03 1 96.69 87 LYS B O 1
ATOM 1809 N N . ALA B 1 88 ? 2.484 -7.957 -1.254 1 97.31 88 ALA B N 1
ATOM 1810 C CA . ALA B 1 88 ? 3.762 -7.715 -1.919 1 97.31 88 ALA B CA 1
ATOM 1811 C C . ALA B 1 88 ? 4.344 -6.367 -1.514 1 97.31 88 ALA B C 1
ATOM 1813 O O . ALA B 1 88 ? 3.693 -5.328 -1.665 1 97.31 88 ALA B O 1
ATOM 1814 N N . LYS B 1 89 ? 5.52 -6.363 -0.941 1 96.69 89 LYS B N 1
ATOM 1815 C CA . LYS B 1 89 ? 6.238 -5.152 -0.554 1 96.69 89 LYS B CA 1
ATOM 1816 C C . LYS B 1 89 ? 7.398 -4.875 -1.509 1 96.69 89 LYS B C 1
ATOM 1818 O O . LYS B 1 89 ? 8.344 -5.664 -1.594 1 96.69 89 LYS B O 1
ATOM 1823 N N . PHE B 1 90 ? 7.316 -3.797 -2.229 1 97.12 90 PHE B N 1
ATOM 1824 C CA . PHE B 1 90 ? 8.344 -3.354 -3.162 1 97.12 90 PHE B CA 1
ATOM 1825 C C . PHE B 1 90 ? 9.273 -2.344 -2.504 1 97.12 90 PHE B C 1
ATOM 1827 O O . PHE B 1 90 ? 8.836 -1.28 -2.062 1 97.12 90 PHE B O 1
ATOM 1834 N N . LEU B 1 91 ? 10.539 -2.648 -2.445 1 95.44 91 LEU B N 1
ATOM 1835 C CA . LEU B 1 91 ? 11.484 -1.736 -1.811 1 95.44 91 LEU B CA 1
ATOM 1836 C C . LEU B 1 91 ? 11.906 -0.636 -2.777 1 95.44 91 LEU B C 1
ATOM 1838 O O . LEU B 1 91 ? 13.086 -0.548 -3.148 1 95.44 91 LEU B O 1
ATOM 1842 N N . THR B 1 92 ? 11.039 0.27 -3.027 1 95.19 92 THR B N 1
ATOM 1843 C CA . THR B 1 92 ? 11.164 1.297 -4.055 1 95.19 92 THR B CA 1
ATOM 1844 C C . THR B 1 92 ? 12.195 2.348 -3.643 1 95.19 92 THR B C 1
ATOM 1846 O O . THR B 1 92 ? 12.898 2.898 -4.488 1 95.19 92 THR B O 1
ATOM 1849 N N . GLY B 1 93 ? 12.211 2.695 -2.336 1 92.31 93 GLY B N 1
ATOM 1850 C CA . GLY B 1 93 ? 13.234 3.621 -1.87 1 92.31 93 GLY B CA 1
ATOM 1851 C C . GLY B 1 93 ? 14.648 3.162 -2.182 1 92.31 93 GLY B C 1
ATOM 1852 O O . GLY B 1 93 ? 15.461 3.939 -2.678 1 92.31 93 GLY B O 1
ATOM 1853 N N . LYS B 1 94 ? 14.945 1.952 -1.865 1 91.06 94 LYS B N 1
ATOM 1854 C CA . LYS B 1 94 ? 16.25 1.386 -2.162 1 91.06 94 LYS B CA 1
ATOM 1855 C C . LYS B 1 94 ? 16.547 1.416 -3.66 1 91.06 94 LYS B C 1
ATOM 1857 O O . LYS B 1 94 ? 17.672 1.684 -4.074 1 91.06 94 LYS B O 1
ATOM 1862 N N . TYR B 1 95 ? 15.562 1.161 -4.449 1 92.88 95 TYR B N 1
ATOM 1863 C CA . TYR B 1 95 ? 15.695 1.197 -5.902 1 92.88 95 TYR B CA 1
ATOM 1864 C C . TYR B 1 95 ? 16.094 2.59 -6.379 1 92.88 95 TYR B C 1
ATOM 1866 O O . TYR B 1 95 ? 17.094 2.75 -7.094 1 92.88 95 TYR B O 1
ATOM 1874 N N . PHE B 1 96 ? 15.375 3.557 -5.961 1 91.19 96 PHE B N 1
ATOM 1875 C CA . PHE B 1 96 ? 15.625 4.918 -6.422 1 91.19 96 PHE B CA 1
ATOM 1876 C C . PHE B 1 96 ? 16.969 5.426 -5.902 1 91.19 96 PHE B C 1
ATOM 1878 O O . PHE B 1 96 ? 17.656 6.188 -6.586 1 91.19 96 PHE B O 1
ATOM 1885 N N . LEU B 1 97 ? 17.297 5.062 -4.684 1 86.38 97 LEU B N 1
ATOM 1886 C CA . LEU B 1 97 ? 18.609 5.414 -4.145 1 86.38 97 LEU B CA 1
ATOM 1887 C C . LEU B 1 97 ? 19.719 4.82 -5.004 1 86.38 97 LEU B C 1
ATOM 1889 O O . LEU B 1 97 ? 20.734 5.473 -5.238 1 86.38 97 LEU B O 1
ATOM 1893 N N . GLY B 1 98 ? 19.562 3.605 -5.43 1 84.94 98 GLY B N 1
ATOM 1894 C CA . GLY B 1 98 ? 20.547 2.939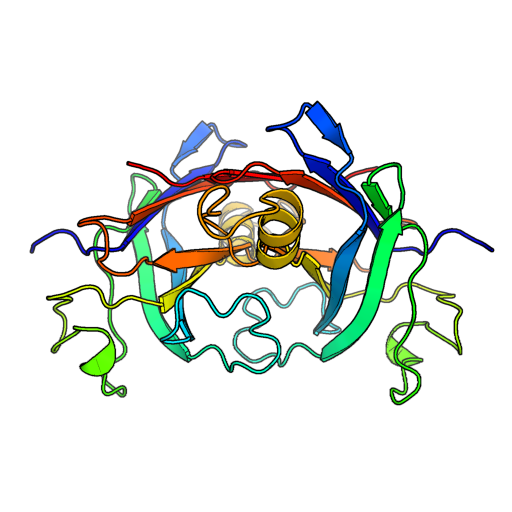 -6.258 1 84.94 98 GLY B CA 1
ATOM 1895 C C . GLY B 1 98 ? 20.719 3.582 -7.621 1 84.94 98 GLY B C 1
ATOM 1896 O O . GLY B 1 98 ? 21.797 3.535 -8.211 1 84.94 98 GLY B O 1
ATOM 1897 N N . LEU B 1 99 ? 19.656 4.113 -8.188 1 80.25 99 LEU B N 1
ATOM 1898 C CA . LEU B 1 99 ? 19.719 4.793 -9.477 1 80.25 99 LEU B CA 1
ATOM 1899 C C . LEU B 1 99 ? 20.469 6.113 -9.359 1 80.25 99 LEU B C 1
ATOM 1901 O O . LEU B 1 99 ? 21.078 6.57 -10.328 1 80.25 99 LEU B O 1
ATOM 1905 N N . ALA B 1 100 ? 20.234 6.934 -8.305 1 68.38 100 ALA B N 1
ATOM 1906 C CA . ALA B 1 100 ? 20.75 8.289 -8.133 1 68.38 100 ALA B CA 1
ATOM 1907 C C . ALA B 1 100 ? 22.266 8.297 -8.117 1 68.38 100 ALA B C 1
ATOM 1909 O O . ALA B 1 100 ? 22.891 9.297 -8.469 1 68.38 100 ALA B O 1
ATOM 1910 N N . GLY B 1 101 ? 22.938 7.137 -8.367 1 60.91 101 GLY B N 1
ATOM 1911 C CA . GLY B 1 101 ? 24.359 7.219 -8.148 1 60.91 101 GLY B CA 1
ATOM 1912 C C . GLY B 1 101 ? 24.734 7.984 -6.891 1 60.91 101 GLY B C 1
ATOM 1913 O O . GLY B 1 101 ? 24.453 7.539 -5.777 1 60.91 101 GLY B O 1
ATOM 1914 N N . ASP B 1 102 ? 25.141 9.391 -6.902 1 49.22 102 ASP B N 1
ATOM 1915 C CA . ASP B 1 102 ? 25.438 10.32 -5.82 1 49.22 102 ASP B CA 1
ATOM 1916 C C . ASP B 1 102 ? 24.188 10.664 -5.023 1 49.22 102 ASP B C 1
ATOM 1918 O O . ASP B 1 102 ? 23.062 10.398 -5.473 1 49.22 102 ASP B O 1
ATOM 1922 N N . ASP B 1 103 ? 24.391 11.109 -3.73 1 45.75 103 ASP B N 1
ATOM 1923 C CA . ASP B 1 103 ? 23.5 11.242 -2.592 1 45.75 103 ASP B CA 1
ATOM 1924 C C . ASP B 1 103 ? 22.156 11.859 -3.014 1 45.75 103 ASP B C 1
ATOM 1926 O O . ASP B 1 103 ? 21.203 11.859 -2.244 1 45.75 103 ASP B O 1
ATOM 1930 N N . THR B 1 104 ? 22.219 12.984 -3.721 1 47.22 104 THR B N 1
ATOM 1931 C CA . THR B 1 104 ? 21.125 13.953 -3.684 1 47.22 104 THR B CA 1
ATOM 1932 C C . THR B 1 104 ? 19.844 13.344 -4.234 1 47.22 104 THR B C 1
ATOM 1934 O O . THR B 1 104 ? 18.75 13.766 -3.873 1 47.22 104 THR B O 1
ATOM 1937 N N . ALA B 1 105 ? 19.844 13 -5.621 1 49.31 105 ALA B N 1
ATOM 1938 C CA . ALA B 1 105 ? 18.734 13.359 -6.484 1 49.31 105 ALA B CA 1
ATOM 1939 C C . ALA B 1 105 ? 17.516 12.477 -6.211 1 49.31 105 ALA B C 1
ATOM 1941 O O . ALA B 1 105 ? 16.375 12.914 -6.336 1 49.31 105 ALA B O 1
ATOM 1942 N N . ARG B 1 106 ? 17.516 11.117 -6.387 1 58.75 106 ARG B N 1
ATOM 1943 C CA . ARG B 1 106 ? 16.141 10.805 -6.746 1 58.75 106 ARG B CA 1
ATOM 1944 C C . ARG B 1 106 ? 15.328 10.391 -5.523 1 58.75 106 ARG B C 1
ATOM 1946 O O . ARG B 1 106 ? 15.305 9.211 -5.164 1 58.75 106 ARG B O 1
ATOM 1953 N N . ARG B 1 107 ? 14.852 11.375 -4.699 1 76.38 107 ARG B N 1
ATOM 1954 C CA . ARG B 1 107 ? 13.93 11.242 -3.576 1 76.38 107 ARG B CA 1
ATOM 1955 C C . ARG B 1 107 ? 12.602 10.648 -4.02 1 76.38 107 ARG B C 1
ATOM 1957 O O . ARG B 1 107 ? 12.195 10.82 -5.172 1 76.38 107 ARG B O 1
ATOM 1964 N N . THR B 1 108 ? 12.273 9.68 -3.297 1 89.88 108 THR B N 1
ATOM 1965 C CA . THR B 1 108 ? 10.953 9.117 -3.555 1 89.88 108 THR B CA 1
ATOM 1966 C C . THR B 1 108 ? 10 9.422 -2.398 1 89.88 108 THR B C 1
ATOM 1968 O O . THR B 1 108 ? 10.422 9.492 -1.243 1 89.88 108 THR B O 1
ATOM 1971 N N . PHE B 1 109 ? 8.859 9.695 -2.725 1 95.56 109 PHE B N 1
ATOM 1972 C CA . PHE B 1 109 ? 7.812 9.93 -1.734 1 95.56 109 PHE B CA 1
ATOM 1973 C C . PHE B 1 109 ? 7.422 8.633 -1.041 1 95.56 109 PHE B C 1
ATOM 1975 O O . PHE B 1 109 ? 6.898 8.648 0.075 1 95.56 109 PHE B O 1
ATOM 1982 N N . PHE B 1 110 ? 7.68 7.488 -1.664 1 96.31 110 PHE B N 1
ATOM 1983 C CA . PHE B 1 110 ? 7.293 6.176 -1.162 1 96.31 110 PHE B CA 1
ATOM 1984 C C . PHE B 1 110 ? 8.523 5.34 -0.835 1 96.31 110 PHE B C 1
ATOM 1986 O O . PHE B 1 110 ? 9.094 4.684 -1.714 1 96.31 110 PHE B O 1
ATOM 1993 N N . PRO B 1 111 ? 8.914 5.223 0.449 1 94.44 111 PRO B N 1
ATOM 1994 C CA . PRO B 1 111 ? 10.102 4.445 0.81 1 94.44 111 PRO B CA 1
ATOM 1995 C C . PRO B 1 111 ? 9.977 2.969 0.446 1 94.44 111 PRO B C 1
ATOM 1997 O O . PRO B 1 111 ? 10.984 2.297 0.21 1 94.44 111 PRO B O 1
ATOM 2000 N N . PHE B 1 112 ? 8.812 2.486 0.429 1 95.56 112 PHE B N 1
ATOM 2001 C CA . PHE B 1 112 ? 8.391 1.211 -0.139 1 95.56 112 PHE B CA 1
ATOM 2002 C C . PHE B 1 112 ? 6.906 1.227 -0.462 1 95.56 112 PHE B C 1
ATOM 2004 O O . PHE B 1 112 ? 6.168 2.09 0.02 1 95.56 112 PHE B O 1
ATOM 2011 N N . VAL B 1 113 ? 6.535 0.354 -1.366 1 97 113 VAL B N 1
ATOM 2012 C CA . VAL B 1 113 ? 5.133 0.209 -1.749 1 97 113 VAL B CA 1
ATOM 2013 C C . VAL B 1 113 ? 4.609 -1.148 -1.289 1 97 113 VAL B C 1
ATOM 2015 O O . VAL B 1 113 ? 5.23 -2.182 -1.55 1 97 113 VAL B O 1
ATOM 2018 N N . GLU B 1 114 ? 3.486 -1.114 -0.547 1 96.38 114 GLU B N 1
ATOM 2019 C CA . GLU B 1 114 ? 2.848 -2.342 -0.083 1 96.38 114 GLU B CA 1
ATOM 2020 C C . GLU B 1 114 ? 1.496 -2.549 -0.759 1 96.38 114 GLU B C 1
ATOM 2022 O O . GLU B 1 114 ? 0.594 -1.72 -0.623 1 96.38 114 GLU B O 1
ATOM 2027 N N . ILE B 1 115 ? 1.438 -3.615 -1.521 1 97.75 115 ILE B N 1
ATOM 2028 C CA . ILE B 1 115 ? 0.18 -3.967 -2.17 1 97.75 115 ILE B CA 1
ATOM 2029 C C . ILE B 1 115 ? -0.429 -5.191 -1.49 1 97.75 115 ILE B C 1
ATOM 2031 O O . ILE B 1 115 ? 0.115 -6.293 -1.579 1 97.75 115 ILE B O 1
ATOM 2035 N N . VAL B 1 116 ? -1.536 -4.996 -0.771 1 96.69 116 VAL B N 1
ATOM 2036 C CA . VAL B 1 116 ? -2.27 -6.07 -0.112 1 96.69 116 VAL B CA 1
ATOM 2037 C C . VAL B 1 116 ? -3.42 -6.531 -1.002 1 96.69 116 VAL B C 1
ATOM 2039 O O . VAL B 1 116 ? -4.152 -5.711 -1.558 1 96.69 116 VAL B O 1
ATOM 2042 N N . PHE B 1 117 ? -3.57 -7.824 -1.153 1 96.88 117 PHE B N 1
ATOM 2043 C CA . PHE B 1 117 ? -4.586 -8.312 -2.08 1 96.88 117 PHE B CA 1
ATOM 2044 C C . PHE B 1 117 ? -5.176 -9.633 -1.594 1 96.88 117 PHE B C 1
ATOM 2046 O O . PHE B 1 117 ? -4.555 -10.336 -0.796 1 96.88 117 PHE B O 1
ATOM 2053 N N . VAL B 1 118 ? -6.32 -9.969 -2.078 1 95.88 118 VAL B N 1
ATOM 2054 C CA . VAL B 1 118 ? -7.07 -11.164 -1.698 1 95.88 118 VAL B CA 1
ATOM 2055 C C . VAL B 1 118 ? -6.801 -12.289 -2.701 1 95.88 118 VAL B C 1
ATOM 2057 O O . VAL B 1 118 ? -6.832 -12.062 -3.914 1 95.88 118 VAL B O 1
ATOM 2060 N N . VAL B 1 119 ? -6.453 -13.375 -2.23 1 96.69 119 VAL B N 1
ATOM 2061 C CA . VAL B 1 119 ? -6.551 -14.625 -2.977 1 96.69 119 VAL B CA 1
ATOM 2062 C C . VAL B 1 119 ? -7.848 -15.344 -2.615 1 96.69 119 VAL B C 1
ATOM 2064 O O . VAL B 1 119 ? -8.008 -15.82 -1.486 1 96.69 119 VAL B O 1
ATOM 2067 N N . GLU B 1 120 ? -8.672 -15.5 -3.559 1 94.56 120 GLU B N 1
ATOM 2068 C CA . GLU B 1 120 ? -10.031 -15.977 -3.318 1 94.56 120 GLU B CA 1
ATOM 2069 C C . GLU B 1 120 ? -10.047 -17.484 -3.045 1 94.56 120 GLU B C 1
ATOM 2071 O O . GLU B 1 120 ? -9.031 -18.156 -3.227 1 94.56 120 GLU B O 1
ATOM 2076 N N . ASP B 1 121 ? -11.258 -17.938 -2.553 1 93.75 121 ASP B N 1
ATOM 2077 C CA . ASP B 1 121 ? -11.539 -19.359 -2.377 1 93.75 121 ASP B CA 1
ATOM 2078 C C . ASP B 1 121 ? -12.672 -19.797 -3.293 1 93.75 121 ASP B C 1
ATOM 2080 O O . ASP B 1 121 ? -13.828 -19.438 -3.084 1 93.75 121 ASP B O 1
ATOM 2084 N N . PRO B 1 122 ? -12.422 -20.672 -4.262 1 95 122 PRO B N 1
ATOM 2085 C CA . PRO B 1 122 ? -11.109 -21.188 -4.672 1 95 122 PRO B CA 1
ATOM 2086 C C . PRO B 1 122 ? -10.258 -20.141 -5.375 1 95 122 PRO B C 1
ATOM 2088 O O . PRO B 1 122 ? -10.797 -19.172 -5.938 1 95 122 PRO B O 1
ATOM 2091 N N . PRO B 1 123 ? -8.977 -20.328 -5.344 1 95.31 123 PRO B N 1
ATOM 2092 C CA . PRO B 1 123 ? -8.109 -19.344 -5.992 1 95.31 123 PRO B CA 1
ATOM 2093 C C . PRO B 1 123 ? -8.102 -19.469 -7.516 1 95.31 123 PRO B C 1
ATOM 2095 O O . PRO B 1 123 ? -8.273 -20.578 -8.047 1 95.31 123 PRO B O 1
ATOM 2098 N N . ASP B 1 124 ? -7.84 -18.25 -8.164 1 93.38 124 ASP B N 1
ATOM 2099 C CA . ASP B 1 124 ? -7.445 -18.312 -9.57 1 93.38 124 ASP B CA 1
ATOM 2100 C C . ASP B 1 124 ? -6.086 -18.984 -9.734 1 93.38 124 ASP B C 1
ATOM 2102 O O . ASP B 1 124 ? -5.336 -19.125 -8.758 1 93.38 124 ASP B O 1
ATOM 2106 N N . LYS B 1 125 ? -5.816 -19.391 -10.898 1 90.31 125 LYS B N 1
ATOM 2107 C CA . LYS B 1 125 ? -4.562 -20.078 -11.18 1 90.31 125 LYS B CA 1
ATOM 2108 C C . LYS B 1 125 ? -3.369 -19.141 -11.008 1 90.31 125 LYS B C 1
ATOM 2110 O O . LYS B 1 125 ? -2.264 -19.594 -10.695 1 90.31 125 LYS B O 1
ATOM 2115 N N . HIS B 1 126 ? -3.654 -17.891 -11.297 1 95.25 126 HIS B N 1
ATOM 2116 C CA . HIS B 1 126 ? -2.527 -16.969 -11.32 1 95.25 126 HIS B CA 1
ATOM 2117 C C . HIS B 1 126 ? -2.943 -15.578 -10.852 1 95.25 126 HIS B C 1
ATOM 2119 O O . HIS B 1 126 ? -4.031 -15.102 -11.18 1 95.25 126 HIS B O 1
ATOM 2125 N N . TYR B 1 127 ? -2.088 -14.938 -10.078 1 97.75 127 TYR B N 1
ATOM 2126 C CA . TYR B 1 127 ? -2.236 -13.555 -9.633 1 97.75 127 TYR B CA 1
ATOM 2127 C C . TYR B 1 127 ? -1.041 -12.719 -10.062 1 97.75 127 TYR B C 1
ATOM 2129 O O . TYR B 1 127 ? 0.074 -12.914 -9.578 1 97.75 127 TYR B O 1
ATOM 2137 N N . HIS B 1 128 ? -1.292 -11.789 -11 1 98.31 128 HIS B N 1
ATOM 2138 C CA . HIS B 1 128 ? -0.264 -10.859 -11.453 1 98.31 128 HIS B CA 1
ATOM 2139 C C . HIS B 1 128 ? -0.435 -9.484 -10.805 1 98.31 128 HIS B C 1
ATOM 2141 O O . HIS B 1 128 ? -1.494 -8.867 -10.93 1 98.31 128 HIS B O 1
ATOM 2147 N N . ILE B 1 129 ? 0.589 -9.016 -10.055 1 98.62 129 ILE B N 1
ATOM 2148 C CA . ILE B 1 129 ? 0.549 -7.754 -9.328 1 98.62 129 ILE B CA 1
ATOM 2149 C C . ILE B 1 129 ? 1.481 -6.742 -9.992 1 98.62 129 ILE B C 1
ATOM 2151 O O . ILE B 1 129 ? 2.648 -6.617 -9.602 1 98.62 129 ILE B O 1
ATOM 2155 N N . PRO B 1 130 ? 0.995 -6 -10.883 1 98.69 130 PRO B N 1
ATOM 2156 C CA . PRO B 1 130 ? 1.828 -4.988 -11.539 1 98.69 130 PRO B CA 1
ATOM 2157 C C . PRO B 1 130 ? 1.924 -3.693 -10.727 1 98.69 130 PRO B C 1
ATOM 2159 O O . PRO B 1 130 ? 0.998 -3.355 -9.984 1 98.69 130 PRO B O 1
ATOM 2162 N N . LEU B 1 131 ? 3.043 -3.031 -10.867 1 98.81 131 LEU B N 1
ATOM 2163 C CA . LEU B 1 131 ? 3.299 -1.728 -10.266 1 98.81 131 LEU B CA 1
ATOM 2164 C C . LEU B 1 131 ? 3.822 -0.741 -11.305 1 98.81 131 LEU B C 1
ATOM 2166 O O . LEU B 1 131 ? 4.914 -0.924 -11.844 1 98.81 131 LEU B O 1
ATOM 2170 N N . LEU B 1 132 ? 3.014 0.242 -11.711 1 98.75 132 LEU B N 1
ATOM 2171 C CA . LEU B 1 132 ? 3.504 1.41 -12.43 1 98.75 132 LEU B CA 1
ATOM 2172 C C . LEU B 1 132 ? 4.02 2.471 -11.461 1 98.75 132 LEU B C 1
ATOM 2174 O O . LEU B 1 132 ? 3.248 3.045 -10.695 1 98.75 132 LEU B O 1
ATOM 2178 N N . LEU B 1 133 ? 5.293 2.736 -11.531 1 98.06 133 LEU B N 1
ATOM 2179 C CA . LEU B 1 133 ? 5.969 3.426 -10.438 1 98.06 133 LEU B CA 1
ATOM 2180 C C . LEU B 1 133 ? 6.621 4.715 -10.93 1 98.06 133 LEU B C 1
ATOM 2182 O O . LEU B 1 133 ? 7.277 4.723 -11.969 1 98.06 133 LEU B O 1
ATOM 2186 N N . SER B 1 134 ? 6.43 5.809 -10.289 1 96.56 134 SER B N 1
ATOM 2187 C CA . SER B 1 134 ? 7.25 7.012 -10.336 1 96.56 134 SER B CA 1
ATOM 2188 C C . SER B 1 134 ? 7.723 7.414 -8.938 1 96.56 134 SER B C 1
ATOM 2190 O O . SER B 1 134 ? 7.41 6.738 -7.957 1 96.56 134 SER B O 1
ATOM 2192 N N . ASN B 1 135 ? 8.5 8.523 -8.836 1 93.44 135 ASN B N 1
ATOM 2193 C CA . ASN B 1 135 ? 9.023 8.977 -7.555 1 93.44 135 ASN B CA 1
ATOM 2194 C C . ASN B 1 135 ? 7.906 9.477 -6.641 1 93.44 135 ASN B C 1
ATOM 2196 O O . ASN B 1 135 ? 8.055 9.469 -5.418 1 93.44 135 ASN B O 1
ATOM 2200 N N . HIS B 1 136 ? 6.75 9.93 -7.309 1 96.19 136 HIS B N 1
ATOM 2201 C CA . HIS B 1 136 ? 5.742 10.586 -6.488 1 96.19 136 HIS B CA 1
ATOM 2202 C C . HIS B 1 136 ? 4.348 10.047 -6.793 1 96.19 136 HIS B C 1
ATOM 2204 O O . HIS B 1 136 ? 3.346 10.641 -6.383 1 96.19 136 HIS B O 1
ATOM 2210 N N . SER B 1 137 ? 4.301 8.945 -7.484 1 98 137 SER B N 1
ATOM 2211 C CA . SER B 1 137 ? 3.023 8.305 -7.766 1 98 137 SER B CA 1
ATOM 2212 C C . SER B 1 137 ? 3.203 6.816 -8.047 1 98 137 SER B C 1
ATOM 2214 O O . SER B 1 137 ? 4.293 6.379 -8.422 1 98 137 SER B O 1
ATOM 2216 N N . TYR B 1 138 ? 2.141 6.074 -7.785 1 98.69 138 TYR B N 1
ATOM 2217 C CA . TYR B 1 138 ? 2.129 4.715 -8.312 1 98.69 138 TYR B CA 1
ATOM 2218 C C . TYR B 1 138 ? 0.703 4.223 -8.516 1 98.69 138 TYR B C 1
ATOM 2220 O O . TYR B 1 138 ? -0.243 4.781 -7.957 1 98.69 138 TYR B O 1
ATOM 2228 N N . THR B 1 139 ? 0.588 3.273 -9.445 1 98.62 139 THR B N 1
ATOM 2229 C CA . THR B 1 139 ? -0.654 2.592 -9.797 1 98.62 139 THR B CA 1
ATOM 2230 C C . THR B 1 139 ? -0.464 1.077 -9.773 1 98.62 139 THR B C 1
ATOM 2232 O O . THR B 1 139 ? 0.586 0.573 -10.18 1 98.62 139 THR B O 1
ATOM 2235 N N . THR B 1 140 ? -1.413 0.395 -9.234 1 98.81 140 THR B N 1
ATOM 2236 C CA . THR B 1 140 ? -1.453 -1.062 -9.305 1 98.81 140 THR B CA 1
ATOM 2237 C C . THR B 1 140 ? -2.857 -1.549 -9.648 1 98.81 140 THR B C 1
ATOM 2239 O O . THR B 1 140 ? -3.824 -0.787 -9.562 1 98.81 140 THR B O 1
ATOM 2242 N N . TYR B 1 141 ? -2.936 -2.75 -10.141 1 98.31 141 TYR B N 1
ATOM 2243 C CA . TYR B 1 141 ? -4.195 -3.389 -10.508 1 98.31 141 TYR B CA 1
ATOM 2244 C C . TYR B 1 141 ? -4.043 -4.906 -10.547 1 98.31 141 TYR B C 1
ATOM 2246 O O . TYR B 1 141 ? -2.926 -5.426 -10.508 1 98.31 141 TYR B O 1
ATOM 2254 N N . ARG B 1 142 ? -5.164 -5.57 -10.469 1 97.44 142 ARG B N 1
ATOM 2255 C CA . ARG B 1 142 ? -5.141 -7.012 -10.688 1 97.44 142 ARG B CA 1
ATOM 2256 C C . ARG B 1 142 ? -4.82 -7.34 -12.141 1 97.44 142 ARG B C 1
ATOM 2258 O O . ARG B 1 142 ? -5.672 -7.188 -13.016 1 97.44 142 ARG B O 1
ATOM 2265 N N . GLY B 1 143 ? -3.559 -7.785 -12.289 1 93.5 143 GLY B N 1
ATOM 2266 C CA . GLY B 1 143 ? -3.146 -8.141 -13.641 1 93.5 143 GLY B CA 1
ATOM 2267 C C . GLY B 1 143 ? -3.541 -9.547 -14.031 1 93.5 143 GLY B C 1
ATOM 2268 O O . GLY B 1 143 ? -3.922 -10.352 -13.18 1 93.5 143 GLY B O 1
ATOM 2269 N N . SER B 1 144 ? -3.611 -9.852 -15.414 1 86.62 144 SER B N 1
ATOM 2270 C CA . SER B 1 144 ? -3.914 -11.18 -15.945 1 86.62 144 SER B CA 1
ATOM 2271 C C . SER B 1 144 ? -2.639 -11.961 -16.234 1 86.62 144 SER B C 1
ATOM 2273 O O . SER B 1 144 ? -1.576 -11.375 -16.438 1 86.62 144 SER B O 1
#

Secondary structure (DSSP, 8-state):
-PPPSEEEEEEETTTTEE--S-EEEEEEEES-TT-TT-TTPPPEEEEEEE--TTSEE---EE-TTS--GGGTEETTEE--PPSEEEEEEE-HHHHHHHHSSSTTT---S-SSEEEEEEEPSSPPS-EEEEEEE-SSEEEEE-B-/-PPPSEEEEEEETTTTEE--S-EEEEEEEES-TT-TT-TTPPPEEEEEEE--TTSEE-S-EE-TTS--GGGTEETTEE--PPSEEEEEEE-HHHHHHHHS-STTS---S-SSEEEEEEEPSSPPS-EEEEEEE-SSEEEEE-B-